Protein 6RA4 (pdb70)

Solvent-accessible surface area: 16154 Å² total; per-residue (Å²): 181,102,52,119,49,142,52,16,58,0,19,82,8,1,9,116,22,16,115,28,205,46,14,108,87,9,139,122,71,28,80,96,82,41,26,73,102,0,19,172,73,0,129,33,18,73,0,35,7,65,44,44,58,180,116,115,129,114,41,130,3,24,58,4,11,181,143,26,1,38,123,26,52,24,63,106,152,100,124,15,36,1,20,74,56,8,110,100,138,44,176,66,112,11,184,37,47,41,3,8,0,0,26,0,36,112,111,171,134,65,39,37,9,2,4,42,1,1,40,1,15,66,50,18,168,56,210,100,111,86,52,124,49,142,50,15,57,0,17,86,10,1,11,116,18,19,121,36,203,46,14,89,100,8,151,118,70,26,60,102,84,36,25,89,106,0,21,174,75,0,131,33,16,63,0,39,3,66,43,43,55,154,133,92,141,124,45,127,4,28,54,1,9,178,116,21,0,41,102,22,40,26,53,61,193,117,98,111,16,37,3,22,79,57,7,114,86,148,37,166,54,106,14,168,30,45,38,2,6,0,0,21,0,36,106,109,124,113,64,37,39,7,1,4,45,2,2,43,2,10,66,49,14,156,54,142,203

Radius of gyration: 24.6 Å; Cα contacts (8 Å, |Δi|>4): 490; chains: 2; bounding box: 60×55×59 Å

Structure (mmCIF, N/CA/C/O backbone):
data_6RA4
#
_entry.id   6RA4
#
_cell.length_a   72.617
_cell.length_b   87.672
_cell.length_c   56.832
_cell.angle_alpha   90.000
_cell.angle_beta   90.000
_cell.angle_gamma   90.000
#
_symmetry.space_group_name_H-M   'P 21 21 2'
#
loop_
_entity.id
_entity.type
_entity.pdbx_description
1 polymer 'Protein argonaute-2'
2 polymer "RNA (5'-R(*CP*GP*UP*GP*AP*CP*UP*CP*U)-3')"
3 non-polymer GLYCEROL
4 water water
#
loop_
_atom_site.group_PDB
_atom_site.id
_atom_site.type_symbol
_atom_site.label_atom_id
_atom_site.label_alt_id
_atom_site.label_comp_id
_atom_site.label_asym_id
_atom_site.label_entity_id
_atom_site.label_seq_id
_atom_site.pdbx_PDB_ins_code
_atom_site.Cartn_x
_atom_site.Cartn_y
_atom_site.Cartn_z
_atom_site.occupancy
_atom_site.B_iso_or_equiv
_atom_site.auth_seq_id
_atom_site.auth_comp_id
_atom_site.auth_asym_id
_atom_site.auth_atom_id
_atom_site.pdbx_PDB_model_num
ATOM 1 N N . PRO A 1 2 ? 7.334 47.681 -4.884 1.00 49.80 213 PRO A N 1
ATOM 2 C CA . PRO A 1 2 ? 7.107 48.142 -3.487 1.00 48.55 213 PRO A CA 1
ATOM 3 C C . PRO A 1 2 ? 6.425 47.012 -2.729 1.00 46.64 213 PRO A C 1
ATOM 4 O O . PRO A 1 2 ? 5.423 46.478 -3.185 1.00 47.20 213 PRO A O 1
ATOM 8 N N . THR A 1 3 ? 6.973 46.659 -1.581 1.00 44.54 214 THR A N 1
ATOM 9 C CA . THR A 1 3 ? 6.493 45.509 -0.818 1.00 44.29 214 THR A CA 1
ATOM 10 C C . THR A 1 3 ? 5.054 45.641 -0.309 1.00 43.16 214 THR A C 1
ATOM 11 O O . THR A 1 3 ? 4.686 46.638 0.322 1.00 40.49 214 THR A O 1
ATOM 15 N N . ALA A 1 4 ? 4.240 44.625 -0.616 1.00 40.85 215 ALA A N 1
ATOM 16 C CA . ALA A 1 4 ? 2.863 44.534 -0.142 1.00 39.64 215 ALA A CA 1
ATOM 17 C C . ALA A 1 4 ? 2.633 43.100 0.352 1.00 39.23 215 ALA A C 1
ATOM 18 O O . ALA A 1 4 ? 3.248 42.159 -0.166 1.00 37.98 215 ALA A O 1
ATOM 20 N N . PHE A 1 5 ? 1.763 42.958 1.348 1.00 36.98 216 PHE A N 1
ATOM 21 C CA . PHE A 1 5 ? 1.513 41.664 1.989 1.00 37.47 216 PHE A CA 1
ATOM 22 C C . PHE A 1 5 ? 0.052 41.322 1.813 1.00 37.01 216 PHE A C 1
ATOM 23 O O . PHE A 1 5 ? -0.816 42.185 1.984 1.00 37.30 216 PHE A O 1
ATOM 31 N N . TYR A 1 6 ? -0.238 40.059 1.510 1.00 37.77 217 TYR A N 1
ATOM 32 C CA . TYR A 1 6 ? -1.632 39.617 1.449 1.00 35.35 217 TYR A CA 1
ATOM 33 C C . TYR A 1 6 ? -2.288 39.849 2.801 1.00 35.04 217 TYR A C 1
ATOM 34 O O . TYR A 1 6 ? -1.699 39.538 3.844 1.00 37.18 217 TYR A O 1
ATOM 43 N N . LYS A 1 7 ? -3.495 40.402 2.777 1.00 34.09 218 LYS A N 1
ATOM 44 C CA . LYS A 1 7 ? -4.358 40.439 3.936 1.00 35.15 218 LYS A CA 1
ATOM 45 C C . LYS A 1 7 ? -4.594 39.030 4.485 1.00 36.50 218 LYS A C 1
ATOM 46 O O . LYS A 1 7 ? -4.955 38.096 3.720 1.00 35.14 218 LYS A O 1
ATOM 52 N N . ALA A 1 8 ? -4.396 38.878 5.793 1.00 35.88 219 ALA A N 1
ATOM 53 C CA . ALA A 1 8 ? -4.742 37.634 6.463 1.00 39.22 219 ALA A CA 1
ATOM 54 C C . ALA A 1 8 ? -6.259 37.535 6.527 1.00 39.49 219 ALA A C 1
ATOM 55 O O . ALA A 1 8 ? -6.932 38.425 7.059 1.00 40.83 219 ALA A O 1
ATOM 57 N N . GLN A 1 9 ? -6.808 36.467 5.958 1.00 38.55 220 GLN A N 1
ATOM 58 C CA . GLN A 1 9 ? -8.265 36.366 5.825 1.00 38.25 220 GLN A CA 1
ATOM 59 C C . GLN A 1 9 ? -8.632 34.942 5.451 1.00 36.77 220 GLN A C 1
ATOM 60 O O . GLN A 1 9 ? -7.786 34.169 5.029 1.00 34.93 220 GLN A O 1
ATOM 66 N N . PRO A 1 10 ? -9.900 34.574 5.626 1.00 37.13 221 PRO A N 1
ATOM 67 C CA . PRO A 1 10 ? -10.296 33.202 5.262 1.00 36.58 221 PRO A CA 1
ATOM 68 C C . PRO A 1 10 ? -10.052 32.952 3.780 1.00 34.10 221 PRO A C 1
ATOM 69 O O . PRO A 1 10 ? -10.247 33.842 2.935 1.00 35.09 221 PRO A O 1
ATOM 73 N N . VAL A 1 11 ? -9.616 31.749 3.456 1.00 33.91 222 VAL A N 1
ATOM 74 C CA . VAL A 1 11 ? -9.374 31.408 2.061 1.00 34.02 222 VAL A CA 1
ATOM 75 C C . VAL A 1 11 ? -10.656 31.558 1.191 1.00 36.82 222 VAL A C 1
ATOM 76 O O . VAL A 1 11 ? -10.578 31.851 -0.001 1.00 35.49 222 VAL A O 1
ATOM 80 N N . ILE A 1 12 ? -11.829 31.378 1.797 1.00 37.15 223 ILE A N 1
ATOM 81 C CA . ILE A 1 12 ? -13.073 31.577 1.065 1.00 39.89 223 ILE A CA 1
ATOM 82 C C . ILE A 1 12 ? -13.192 32.999 0.544 1.00 38.73 223 ILE A C 1
ATOM 83 O O . ILE A 1 12 ? -13.648 33.223 -0.586 1.00 38.18 223 ILE A O 1
ATOM 88 N N . GLU A 1 13 ? -12.804 33.973 1.366 1.00 38.54 224 GLU A N 1
ATOM 89 C CA . GLU A 1 13 ? -12.866 35.347 0.918 1.00 38.07 224 GLU A CA 1
ATOM 90 C C . GLU A 1 13 ? -11.794 35.570 -0.122 1.00 36.96 224 GLU A C 1
ATOM 91 O O . GLU A 1 13 ? -12.017 36.291 -1.090 1.00 37.24 224 GLU A O 1
ATOM 97 N N . PHE A 1 14 ? -10.629 34.941 0.068 1.00 33.90 225 PHE A N 1
ATOM 98 C CA . PHE A 1 14 ? -9.524 35.048 -0.892 1.00 32.77 225 PHE A CA 1
ATOM 99 C C . PHE A 1 14 ? -9.945 34.563 -2.276 1.00 33.05 225 PHE A C 1
ATOM 100 O O . PHE A 1 14 ? -9.676 35.210 -3.272 1.00 30.96 225 PHE A O 1
ATOM 108 N N . VAL A 1 15 ? -10.613 33.416 -2.354 1.00 32.13 226 VAL A N 1
ATOM 109 C CA . VAL A 1 15 ? -10.971 32.914 -3.686 1.00 34.51 226 VAL A CA 1
ATOM 110 C C . VAL A 1 15 ? -12.076 33.780 -4.333 1.00 34.92 226 VAL A C 1
ATOM 111 O O . VAL A 1 15 ? -12.140 33.936 -5.565 1.00 36.75 226 VAL A O 1
ATOM 115 N N . CYS A 1 16 ? -12.918 34.387 -3.507 1.00 35.67 227 CYS A N 1
ATOM 116 C CA . CYS A 1 16 ? -13.898 35.359 -4.018 1.00 39.08 227 CYS A CA 1
ATOM 117 C C . CYS A 1 16 ? -13.234 36.503 -4.767 1.00 38.72 227 CYS A C 1
ATOM 118 O O . CYS A 1 16 ? -13.638 36.877 -5.871 1.00 39.34 227 CYS A O 1
ATOM 121 N N . GLU A 1 17 ? -12.226 37.086 -4.132 1.00 39.81 228 GLU A N 1
ATOM 122 C CA . GLU A 1 17 ? -11.500 38.197 -4.731 1.00 38.97 228 GLU A CA 1
ATOM 123 C C . GLU A 1 17 ? -10.746 37.728 -5.951 1.00 38.10 228 GLU A C 1
ATOM 124 O O . GLU A 1 17 ? -10.622 38.466 -6.916 1.00 37.07 228 GLU A O 1
ATOM 130 N N . VAL A 1 18 ? -10.212 36.508 -5.924 1.00 35.88 229 VAL A N 1
ATOM 131 C CA . VAL A 1 18 ? -9.528 36.039 -7.112 1.00 35.60 229 VAL A CA 1
ATOM 132 C C . VAL A 1 18 ? -10.517 35.874 -8.244 1.00 37.31 229 VAL A C 1
ATOM 133 O O . VAL A 1 18 ? -10.213 36.218 -9.372 1.00 37.46 229 VAL A O 1
ATOM 137 N N . LEU A 1 19 ? -11.708 35.364 -7.958 1.00 38.44 230 LEU A N 1
ATOM 138 C CA . LEU A 1 19 ? -12.612 35.014 -9.046 1.00 41.21 230 LEU A CA 1
ATOM 139 C C . LEU A 1 19 ? -13.645 36.106 -9.331 1.00 44.98 230 LEU A C 1
ATOM 140 O O . LEU A 1 19 ? -14.497 35.942 -10.195 1.00 45.39 230 LEU A O 1
ATOM 145 N N . ASP A 1 20 ? -13.547 37.218 -8.600 1.00 49.36 231 ASP A N 1
ATOM 146 C CA . ASP A 1 20 ? -14.413 38.383 -8.765 1.00 54.61 231 ASP A CA 1
ATOM 147 C C . ASP A 1 20 ? -15.860 38.096 -8.377 1.00 56.74 231 ASP A C 1
ATOM 148 O O . ASP A 1 20 ? -16.781 38.381 -9.126 1.00 57.30 231 ASP A O 1
ATOM 153 N N . PHE A 1 21 ? -16.069 37.515 -7.207 1.00 59.69 232 PHE A N 1
ATOM 154 C CA . PHE A 1 21 ? -17.386 37.572 -6.593 1.00 62.74 232 PHE A CA 1
ATOM 155 C C . PHE A 1 21 ? -17.282 38.558 -5.445 1.00 65.34 232 PHE A C 1
ATOM 156 O O . PHE A 1 21 ? -16.203 38.764 -4.891 1.00 65.91 232 PHE A O 1
ATOM 164 N N . LYS A 1 22 ? -18.402 39.160 -5.071 1.00 67.95 233 LYS A N 1
ATOM 165 C CA . LYS A 1 22 ? -18.437 39.936 -3.838 1.00 69.83 233 LYS A CA 1
ATOM 166 C C . LYS A 1 22 ? -18.755 39.022 -2.662 1.00 70.05 233 LYS A C 1
ATOM 167 O O . LYS A 1 22 ? -18.312 39.254 -1.537 1.00 70.53 233 LYS A O 1
ATOM 173 N N . SER A 1 23 ? -19.524 37.977 -2.934 1.00 69.52 234 SER A N 1
ATOM 174 C CA . SER A 1 23 ? -19.859 36.987 -1.926 1.00 69.48 234 SER A CA 1
ATOM 175 C C . SER A 1 23 ? -19.649 35.624 -2.554 1.00 68.69 234 SER A C 1
ATOM 176 O O . SER A 1 23 ? -19.677 35.493 -3.775 1.00 68.18 234 SER A O 1
ATOM 179 N N . ILE A 1 24 ? -19.446 34.604 -1.730 1.00 67.49 235 ILE A N 1
ATOM 180 C CA . ILE A 1 24 ? -19.183 33.275 -2.263 1.00 66.54 235 ILE A CA 1
ATOM 181 C C . ILE A 1 24 ? -20.483 32.665 -2.813 1.00 66.72 235 ILE A C 1
ATOM 182 O O . ILE A 1 24 ? -20.448 31.724 -3.608 1.00 66.35 235 ILE A O 1
ATOM 187 N N . GLU A 1 25 ? -21.626 33.226 -2.417 1.00 66.74 236 GLU A N 1
ATOM 188 C CA . GLU A 1 25 ? -22.925 32.709 -2.849 1.00 66.88 236 GLU A CA 1
ATOM 189 C C . GLU A 1 25 ? -23.151 32.886 -4.356 1.00 66.33 236 GLU A C 1
ATOM 190 O O . GLU A 1 25 ? -24.068 32.295 -4.939 1.00 65.15 236 GLU A O 1
ATOM 196 N N . GLU A 1 26 ? -22.301 33.693 -4.987 1.00 65.99 237 GLU A N 1
ATOM 197 C CA . GLU A 1 26 ? -22.344 33.865 -6.439 1.00 65.44 237 GLU A CA 1
ATOM 198 C C . GLU A 1 26 ? -21.744 32.645 -7.128 1.00 64.13 237 GLU A C 1
ATOM 199 O O . GLU A 1 26 ? -21.629 32.609 -8.354 1.00 64.27 237 GLU A O 1
ATOM 205 N N . GLN A 1 27 ? -21.343 31.665 -6.321 1.00 62.49 238 GLN A N 1
ATOM 206 C CA . GLN A 1 27 ? -20.816 30.398 -6.812 1.00 60.27 238 GLN A CA 1
ATOM 207 C C . GLN A 1 27 ? -21.414 29.254 -5.995 1.00 59.68 238 GLN A C 1
ATOM 208 O O . GLN A 1 27 ? -20.898 28.890 -4.934 1.00 59.28 238 GLN A O 1
ATOM 214 N N . GLN A 1 28 ? -22.506 28.686 -6.494 1.00 58.04 239 GLN A N 1
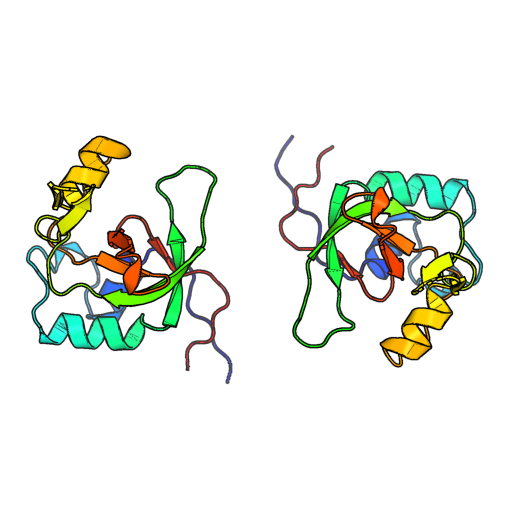ATOM 215 C CA . GLN A 1 28 ? -23.191 27.623 -5.771 1.00 56.68 239 GLN A CA 1
ATOM 216 C C . GLN A 1 28 ? -23.040 26.306 -6.515 1.00 54.30 239 GLN A C 1
ATOM 217 O O . GLN A 1 28 ? -23.849 25.388 -6.374 1.00 54.51 239 GLN A O 1
ATOM 223 N N . LYS A 1 29 ? -21.991 26.233 -7.315 1.00 49.82 240 LYS A N 1
ATOM 224 C CA . LYS A 1 29 ? -21.653 25.034 -8.070 1.00 47.69 240 LYS A CA 1
ATOM 225 C C . LYS A 1 29 ? -20.125 24.913 -8.002 1.00 43.28 240 LYS A C 1
ATOM 226 O O . LYS A 1 29 ? -19.453 25.813 -7.495 1.00 40.71 240 LYS A O 1
ATOM 232 N N . PRO A 1 30 ? -19.575 23.797 -8.500 1.00 38.87 241 PRO A N 1
ATOM 233 C CA . PRO A 1 30 ? -18.135 23.583 -8.599 1.00 37.78 241 PRO A CA 1
ATOM 234 C C . PRO A 1 30 ? -17.459 24.637 -9.463 1.00 36.85 241 PRO A C 1
ATOM 235 O O . PRO A 1 30 ? -18.113 25.273 -10.290 1.00 37.04 241 PRO A O 1
ATOM 239 N N . LEU A 1 31 ? -16.164 24.834 -9.252 1.00 34.84 242 LEU A N 1
ATOM 240 C CA . LEU A 1 31 ? -15.382 25.704 -10.131 1.00 33.76 242 LEU A CA 1
ATOM 241 C C . LEU A 1 31 ? -15.381 25.057 -11.521 1.00 35.61 242 LEU A C 1
ATOM 242 O O . LEU A 1 31 ? -15.451 23.821 -11.625 1.00 34.57 242 LEU A O 1
ATOM 247 N N . THR A 1 32 ? -15.336 25.883 -12.571 1.00 31.74 243 THR A N 1
ATOM 248 C CA . THR A 1 32 ? -14.860 25.422 -13.874 1.00 31.43 243 THR A CA 1
ATOM 249 C C . THR A 1 32 ? -13.356 25.215 -13.810 1.00 32.07 243 THR A C 1
ATOM 250 O O . THR A 1 32 ? -12.686 25.713 -12.889 1.00 32.05 243 THR A O 1
ATOM 254 N N . ASP A 1 33 ? -12.812 24.485 -14.786 1.00 32.21 244 ASP A N 1
ATOM 255 C CA . ASP A 1 33 ? -11.377 24.242 -14.886 1.00 35.33 244 ASP A CA 1
ATOM 256 C C . ASP A 1 33 ? -10.693 25.587 -14.916 1.00 34.64 244 ASP A C 1
ATOM 257 O O . ASP A 1 33 ? -9.628 25.788 -14.312 1.00 32.42 244 ASP A O 1
ATOM 262 N N . SER A 1 34 ? -11.302 26.521 -15.632 1.00 34.07 245 SER A N 1
ATOM 263 C CA . SER A 1 34 ? -10.650 27.812 -15.851 1.00 35.91 245 SER A CA 1
ATOM 264 C C . SER A 1 34 ? -10.491 28.537 -14.518 1.00 34.07 245 SER A C 1
ATOM 265 O O . SER A 1 34 ? -9.450 29.148 -14.246 1.00 32.64 245 SER A O 1
ATOM 268 N N . GLN A 1 35 ? -11.533 28.460 -13.690 1.00 32.29 246 GLN A N 1
ATOM 269 C CA . GLN A 1 35 ? -11.517 29.114 -12.381 1.00 31.37 246 GLN A CA 1
ATOM 270 C C . GLN A 1 35 ? -10.524 28.428 -11.441 1.00 30.93 246 GLN A C 1
ATOM 271 O O . GLN A 1 35 ? -9.792 29.094 -10.699 1.00 29.77 246 GLN A O 1
ATOM 277 N N . ARG A 1 36 ? -10.469 27.104 -11.496 1.00 31.43 247 ARG A N 1
ATOM 278 C CA . ARG A 1 36 ? -9.485 26.368 -10.708 1.00 31.53 247 ARG A CA 1
ATOM 279 C C . ARG A 1 36 ? -8.057 26.784 -11.039 1.00 31.33 247 ARG A C 1
ATOM 280 O O . ARG A 1 36 ? -7.246 26.980 -10.141 1.00 30.52 247 ARG A O 1
ATOM 288 N N . VAL A 1 37 ? -7.744 26.904 -12.327 1.00 30.74 248 VAL A N 1
ATOM 289 C CA . VAL A 1 37 ? -6.389 27.238 -12.748 1.00 33.18 248 VAL A CA 1
ATOM 290 C C . VAL A 1 37 ? -5.995 28.618 -12.257 1.00 33.25 248 VAL A C 1
ATOM 291 O O . VAL A 1 37 ? -4.867 28.826 -11.805 1.00 33.28 248 VAL A O 1
ATOM 295 N N . LYS A 1 38 ? -6.933 29.546 -12.370 1.00 32.26 249 LYS A N 1
ATOM 296 C CA . LYS A 1 38 ? -6.756 30.923 -11.950 1.00 33.34 249 LYS A CA 1
ATOM 297 C C . LYS A 1 38 ? -6.504 31.001 -10.443 1.00 32.50 249 LYS A C 1
ATOM 298 O O . LYS A 1 38 ? -5.588 31.696 -9.996 1.00 31.39 249 LYS A O 1
ATOM 304 N N . PHE A 1 39 ? -7.330 30.302 -9.664 1.00 29.87 250 PHE A N 1
ATOM 305 C CA . PHE A 1 39 ? -7.204 30.270 -8.199 1.00 28.42 250 PHE A CA 1
ATOM 306 C C . PHE A 1 39 ? -5.861 29.638 -7.807 1.00 29.10 250 PHE A C 1
ATOM 307 O O . PHE A 1 39 ? -5.117 30.178 -6.974 1.00 28.81 250 PHE A O 1
ATOM 315 N N . THR A 1 40 ? -5.538 28.516 -8.428 1.00 26.99 251 THR A N 1
ATOM 316 C CA . THR A 1 40 ? -4.338 27.778 -8.133 1.00 27.70 251 THR A CA 1
ATOM 317 C C . THR A 1 40 ? -3.135 28.678 -8.329 1.00 30.04 251 THR A C 1
ATOM 318 O O . THR A 1 40 ? -2.195 28.665 -7.534 1.00 28.87 251 THR A O 1
ATOM 322 N N . LYS A 1 41 ? -3.162 29.467 -9.404 1.00 31.33 252 LYS A N 1
ATOM 323 C CA . LYS A 1 41 ? -2.016 30.295 -9.713 1.00 31.89 252 LYS A CA 1
ATOM 324 C C . LYS A 1 41 ? -1.772 31.312 -8.602 1.00 29.70 252 LYS A C 1
ATOM 325 O O . LYS A 1 41 ? -0.627 31.663 -8.332 1.00 32.14 252 LYS A O 1
ATOM 331 N N . GLU A 1 42 ? -2.845 31.792 -7.986 1.00 29.55 253 GLU A N 1
ATOM 332 C CA . GLU A 1 42 ? -2.727 32.799 -6.932 1.00 33.55 253 GLU A CA 1
ATOM 333 C C . GLU A 1 42 ? -2.393 32.217 -5.549 1.00 33.80 253 GLU A C 1
ATOM 334 O O . GLU A 1 42 ? -1.703 32.865 -4.764 1.00 32.19 253 GLU A O 1
ATOM 340 N N . ILE A 1 43 ? -2.889 31.018 -5.230 1.00 31.51 254 ILE A N 1
ATOM 341 C CA . ILE A 1 43 ? -2.715 30.566 -3.849 1.00 30.60 254 ILE A CA 1
ATOM 342 C C . ILE A 1 43 ? -1.558 29.620 -3.679 1.00 32.40 254 ILE A C 1
ATOM 343 O O . ILE A 1 43 ? -1.060 29.440 -2.556 1.00 32.74 254 ILE A O 1
ATOM 348 N N . LYS A 1 44 ? -1.106 29.025 -4.779 1.00 30.04 255 LYS A N 1
ATOM 349 C CA . LYS A 1 44 ? -0.007 28.066 -4.709 1.00 32.34 255 LYS A CA 1
ATOM 350 C C . LYS A 1 44 ? 1.260 28.722 -4.174 1.00 32.50 255 LYS A C 1
ATOM 351 O O . LYS A 1 44 ? 1.644 29.803 -4.618 1.00 31.44 255 LYS A O 1
ATOM 357 N N . GLY A 1 45 ? 1.899 28.067 -3.213 1.00 28.04 256 GLY A N 1
ATOM 358 C CA . GLY A 1 45 ? 3.046 28.663 -2.537 1.00 28.65 256 GLY A CA 1
ATOM 359 C C . GLY A 1 45 ? 2.734 29.507 -1.309 1.00 26.93 256 GLY A C 1
ATOM 360 O O . GLY A 1 45 ? 3.641 29.932 -0.600 1.00 30.38 256 GLY A O 1
ATOM 361 N N . LEU A 1 46 ? 1.469 29.765 -1.021 1.00 27.90 257 LEU A N 1
ATOM 362 C CA . LEU A 1 46 ? 1.152 30.532 0.169 1.00 27.63 257 LEU A CA 1
ATOM 363 C C . LEU A 1 46 ? 0.949 29.627 1.385 1.00 28.14 257 LEU A C 1
ATOM 364 O O . LEU A 1 46 ? 0.533 28.464 1.250 1.00 26.65 257 LEU A O 1
ATOM 369 N N . LYS A 1 47 ? 1.253 30.163 2.568 1.00 27.69 258 LYS A N 1
ATOM 370 C CA . LYS A 1 47 ? 0.954 29.446 3.800 1.00 27.23 258 LYS A CA 1
ATOM 371 C C . LYS A 1 47 ? -0.485 29.696 4.180 1.00 28.08 258 LYS A C 1
ATOM 372 O O . LYS A 1 47 ? -1.017 30.784 3.966 1.00 27.13 258 LYS A O 1
ATOM 378 N N . VAL A 1 48 ? -1.139 28.669 4.742 1.00 26.23 259 VAL A N 1
ATOM 379 C CA . VAL A 1 48 ? -2.446 28.884 5.340 1.00 27.97 259 VAL A CA 1
ATOM 380 C C . VAL A 1 48 ? -2.385 28.270 6.716 1.00 28.27 259 VAL A C 1
ATOM 381 O O . VAL A 1 48 ? -1.506 27.442 6.992 1.00 30.18 259 VAL A O 1
ATOM 385 N N . GLU A 1 49 ? -3.296 28.674 7.575 1.00 30.47 260 GLU A N 1
ATOM 386 C CA . GLU A 1 49 ? -3.398 27.992 8.863 1.00 34.94 260 GLU A CA 1
ATOM 387 C C . GLU A 1 49 ? -4.822 27.468 9.041 1.00 34.49 260 GLU A C 1
ATOM 388 O O . GLU A 1 49 ? -5.784 28.144 8.641 1.00 32.66 260 GLU A O 1
ATOM 394 N N . ILE A 1 50 ? -4.932 26.289 9.654 1.00 35.67 261 ILE A N 1
ATOM 395 C CA . ILE A 1 50 ? -6.222 25.608 9.858 1.00 38.16 261 ILE A CA 1
ATOM 396 C C . ILE A 1 50 ? -7.020 26.127 11.047 1.00 40.91 261 ILE A C 1
ATOM 397 O O . ILE A 1 50 ? -6.467 26.717 11.999 1.00 38.52 261 ILE A O 1
ATOM 402 N N . THR A 1 51 ? -8.326 25.880 11.013 1.00 41.11 262 THR A N 1
ATOM 403 C CA . THR A 1 51 ? -9.221 26.505 11.989 1.00 43.36 262 THR A CA 1
ATOM 404 C C . THR A 1 51 ? -10.070 25.503 12.745 1.00 43.45 262 THR A C 1
ATOM 405 O O . THR A 1 51 ? -10.840 25.887 13.611 1.00 45.56 262 THR A O 1
ATOM 409 N N . HIS A 1 52 ? -9.931 24.232 12.408 1.00 43.19 263 HIS A N 1
ATOM 410 C CA . HIS A 1 52 ? -10.910 23.229 12.808 1.00 44.17 263 HIS A CA 1
ATOM 411 C C . HIS A 1 52 ? -10.429 22.368 13.959 1.00 45.11 263 HIS A C 1
ATOM 412 O O . HIS A 1 52 ? -11.130 21.455 14.386 1.00 46.77 263 HIS A O 1
ATOM 419 N N . CYS A 1 53 ? -9.226 22.637 14.443 1.00 46.11 264 CYS A N 1
ATOM 420 C CA . CYS A 1 53 ? -8.632 21.838 15.500 1.00 47.72 264 CYS A CA 1
ATOM 421 C C . CYS A 1 53 ? -8.354 22.725 16.697 1.00 47.97 264 CYS A C 1
ATOM 422 O O . CYS A 1 53 ? -7.329 22.584 17.364 1.00 48.70 264 CYS A O 1
ATOM 425 N N . GLY A 1 54 ? -9.259 23.654 16.951 1.00 47.88 265 GLY A N 1
ATOM 426 C CA . GLY A 1 54 ? -9.132 24.475 18.126 1.00 48.87 265 GLY A CA 1
ATOM 427 C C . GLY A 1 54 ? -7.896 25.331 18.073 1.00 51.19 265 GLY A C 1
ATOM 428 O O . GLY A 1 54 ? -7.642 25.984 17.056 1.00 51.85 265 GLY A O 1
ATOM 429 N N . GLN A 1 55 ? -7.136 25.350 19.166 1.00 50.60 266 GLN A N 1
ATOM 430 C CA . GLN A 1 55 ? -6.049 26.315 19.308 1.00 50.99 266 GLN A CA 1
ATOM 431 C C . GLN A 1 55 ? -4.808 25.815 18.607 1.00 48.09 266 GLN A C 1
ATOM 432 O O . GLN A 1 55 ? -3.801 26.493 18.581 1.00 46.03 266 GLN A O 1
ATOM 438 N N . MET A 1 56 ? -4.893 24.615 18.056 1.00 46.93 267 MET A N 1
ATOM 439 C CA . MET A 1 56 ? -3.795 24.059 17.297 1.00 46.93 267 MET A CA 1
ATOM 440 C C . MET A 1 56 ? -3.885 24.537 15.865 1.00 45.68 267 MET A C 1
ATOM 441 O O . MET A 1 56 ? -4.315 23.793 14.965 1.00 45.99 267 MET A O 1
ATOM 446 N N . LYS A 1 57 ? -3.492 25.786 15.654 1.00 43.45 268 LYS A N 1
ATOM 447 C CA . LYS A 1 57 ? -3.588 26.385 14.333 1.00 42.69 268 LYS A CA 1
ATOM 448 C C . LYS A 1 57 ? -2.378 25.997 13.505 1.00 38.44 268 LYS A C 1
ATOM 449 O O . LYS A 1 57 ? -1.484 26.789 13.254 1.00 40.18 268 LYS A O 1
ATOM 455 N N . ARG A 1 58 ? -2.361 24.745 13.094 1.00 37.67 269 ARG A N 1
ATOM 456 C CA . ARG A 1 58 ? -1.263 24.233 12.314 1.00 37.22 269 ARG A CA 1
ATOM 457 C C . ARG A 1 58 ? -1.163 25.059 11.008 1.00 36.08 269 ARG A C 1
ATOM 458 O O . ARG A 1 58 ?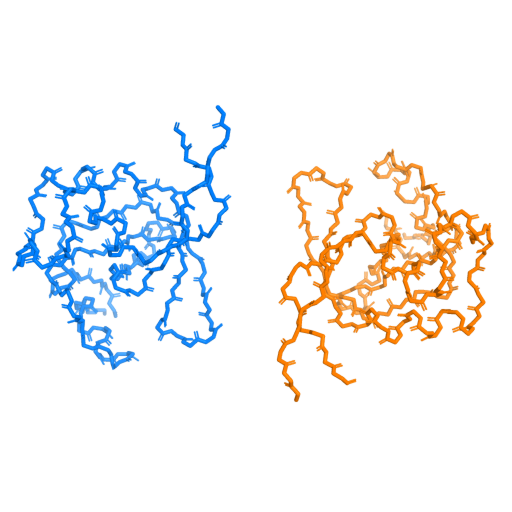 -2.179 25.546 10.463 1.00 34.16 269 ARG A O 1
ATOM 466 N N . LYS A 1 59 ? 0.070 25.257 10.560 1.00 35.70 270 LYS A N 1
ATOM 467 C CA . LYS A 1 59 ? 0.341 26.019 9.329 1.00 33.80 270 LYS A CA 1
ATOM 468 C C . LYS A 1 59 ? 0.911 25.110 8.265 1.00 31.20 270 LYS A C 1
ATOM 469 O O . LYS A 1 59 ? 1.781 24.277 8.532 1.00 32.49 270 LYS A O 1
ATOM 475 N N . TYR A 1 60 ? 0.417 25.294 7.042 1.00 28.91 271 TYR A N 1
ATOM 476 C CA . TYR A 1 60 ? 0.817 24.475 5.901 1.00 29.90 271 TYR A CA 1
ATOM 477 C C . TYR A 1 60 ? 1.119 25.420 4.763 1.00 26.09 271 TYR A C 1
ATOM 478 O O . TYR A 1 60 ? 0.585 26.516 4.757 1.00 28.87 271 TYR A O 1
ATOM 487 N N . ARG A 1 61 ? 1.898 24.962 3.806 1.00 27.73 272 ARG A N 1
ATOM 488 C CA . ARG A 1 61 ? 2.052 25.690 2.535 1.00 28.27 272 ARG A CA 1
ATOM 489 C C . ARG A 1 61 ? 1.311 24.930 1.416 1.00 29.70 272 ARG A C 1
ATOM 490 O O . ARG A 1 61 ? 1.413 23.695 1.288 1.00 28.92 272 ARG A O 1
ATOM 498 N N . VAL A 1 62 ? 0.566 25.673 0.620 1.00 27.37 273 VAL A N 1
ATOM 499 C CA . VAL A 1 62 ? -0.224 25.109 -0.477 1.00 30.39 273 VAL A CA 1
ATOM 500 C C . VAL A 1 62 ? 0.651 24.695 -1.663 1.00 31.83 273 VAL A C 1
ATOM 501 O O . VAL A 1 62 ? 1.421 25.510 -2.177 1.00 32.16 273 VAL A O 1
ATOM 505 N N . CYS A 1 63 ? 0.518 23.445 -2.114 1.00 33.65 274 CYS A N 1
ATOM 506 C CA . CYS A 1 63 ? 1.240 23.003 -3.304 1.00 36.17 274 CYS A CA 1
ATOM 507 C C . CYS A 1 63 ? 0.313 22.840 -4.495 1.00 36.00 274 CYS A C 1
ATOM 508 O O . CYS A 1 63 ? 0.786 22.772 -5.621 1.00 36.53 274 CYS A O 1
ATOM 511 N N . ASN A 1 64 ? -0.994 22.813 -4.248 1.00 36.09 275 ASN A N 1
ATOM 512 C CA . ASN A 1 64 ? -1.972 22.601 -5.317 1.00 34.68 275 ASN A CA 1
ATOM 513 C C . ASN A 1 64 ? -3.415 22.793 -4.860 1.00 33.60 275 ASN A C 1
ATOM 514 O O . ASN A 1 64 ? -3.686 22.885 -3.649 1.00 34.56 275 ASN A O 1
ATOM 519 N N . VAL A 1 65 ? -4.337 22.883 -5.823 1.00 29.46 276 VAL A N 1
ATOM 520 C CA . VAL A 1 65 ? -5.768 22.942 -5.539 1.00 28.90 276 VAL A CA 1
ATOM 521 C C . VAL A 1 65 ? -6.432 21.729 -6.186 1.00 31.17 276 VAL A C 1
ATOM 522 O O . VAL A 1 65 ? -6.118 21.402 -7.330 1.00 30.77 276 VAL A O 1
ATOM 526 N N . THR A 1 66 ? -7.319 21.026 -5.477 1.00 30.14 277 THR A N 1
ATOM 527 C CA . THR A 1 66 ? -7.742 19.733 -6.028 1.00 31.56 277 THR A CA 1
ATOM 528 C C . THR A 1 66 ? -8.674 19.928 -7.240 1.00 32.26 277 THR A C 1
ATOM 529 O O . THR A 1 66 ? -9.369 20.934 -7.356 1.00 29.51 277 THR A O 1
ATOM 533 N N . ARG A 1 67 ? -8.693 18.936 -8.127 1.00 34.09 278 ARG A N 1
ATOM 534 C CA . ARG A 1 67 ? -9.581 18.966 -9.288 1.00 37.46 278 ARG A CA 1
ATOM 535 C C . ARG A 1 67 ? -11.015 18.526 -8.993 1.00 39.25 278 ARG A C 1
ATOM 536 O O . ARG A 1 67 ? -11.881 18.607 -9.888 1.00 41.56 278 ARG A O 1
ATOM 544 N N . ARG A 1 68 ? -11.263 18.058 -7.765 1.00 37.48 279 ARG A N 1
ATOM 545 C CA . ARG A 1 68 ? -12.610 17.664 -7.291 1.00 38.30 279 ARG A CA 1
ATOM 546 C C . ARG A 1 68 ? -13.120 18.455 -6.088 1.00 36.95 279 ARG A C 1
ATOM 547 O O . ARG A 1 68 ? -12.340 18.876 -5.231 1.00 37.67 279 ARG A O 1
ATOM 555 N N . PRO A 1 69 ? -14.440 18.645 -5.998 1.00 34.44 280 PRO A N 1
ATOM 556 C CA . PRO A 1 69 ? -15.025 19.275 -4.817 1.00 34.77 280 PRO A CA 1
ATOM 557 C C . PRO A 1 69 ? -14.724 18.397 -3.598 1.00 37.00 280 PRO A C 1
ATOM 558 O O . PRO A 1 69 ? -14.485 17.198 -3.748 1.00 35.58 280 PRO A O 1
ATOM 562 N N . ALA A 1 70 ? -14.746 19.004 -2.416 1.00 34.36 281 ALA A N 1
ATOM 563 C CA . ALA A 1 70 ? -14.488 18.267 -1.177 1.00 36.67 281 ALA A CA 1
ATOM 564 C C . ALA A 1 70 ? -15.417 17.037 -1.078 1.00 37.87 281 ALA A C 1
ATOM 565 O O . ALA A 1 70 ? -14.993 15.963 -0.643 1.00 39.59 281 ALA A O 1
ATOM 567 N N . SER A 1 71 ? -16.662 17.199 -1.516 1.00 38.52 282 SER A N 1
ATOM 568 C CA . SER A 1 71 ? -17.659 16.121 -1.475 1.00 39.25 282 SER A CA 1
ATOM 569 C C . SER A 1 71 ? -17.260 14.868 -2.271 1.00 41.13 282 SER A C 1
ATOM 570 O O . SER A 1 71 ? -17.754 13.760 -1.993 1.00 42.77 282 SER A O 1
ATOM 573 N N . HIS A 1 72 ? -16.377 15.017 -3.251 1.00 39.35 283 HIS A N 1
ATOM 574 C CA . HIS A 1 72 ? -15.981 13.889 -4.071 1.00 41.16 283 HIS A CA 1
ATOM 575 C C . HIS A 1 72 ? -14.500 13.539 -3.970 1.00 42.01 283 HIS A C 1
ATOM 576 O O . HIS A 1 72 ? -14.084 12.432 -4.342 1.00 41.70 283 HIS A O 1
ATOM 583 N N . GLN A 1 73 ? -13.676 14.466 -3.480 1.00 41.78 284 GLN A N 1
ATOM 584 C CA . GLN A 1 73 ? -12.238 14.190 -3.429 1.00 41.98 284 GLN A CA 1
ATOM 585 C C . GLN A 1 73 ? -11.918 13.106 -2.391 1.00 41.94 284 GLN A C 1
ATOM 586 O O . GLN A 1 73 ? -12.318 13.225 -1.233 1.00 43.73 284 GLN A O 1
ATOM 592 N N . THR A 1 74 ? -11.188 12.073 -2.805 1.00 42.33 285 THR A N 1
ATOM 593 C CA . THR A 1 74 ? -10.841 10.985 -1.877 1.00 45.29 285 THR A CA 1
ATOM 594 C C . THR A 1 74 ? -9.350 10.896 -1.582 1.00 45.56 285 THR A C 1
ATOM 595 O O . THR A 1 74 ? -8.496 11.326 -2.369 1.00 45.52 285 THR A O 1
ATOM 599 N N . PHE A 1 75 ? -9.066 10.281 -0.443 1.00 46.32 286 PHE A N 1
ATOM 600 C CA . PHE A 1 75 ? -7.722 9.927 -0.039 1.00 47.58 286 PHE A CA 1
ATOM 601 C C . PHE A 1 75 ? -7.755 8.554 0.634 1.00 50.25 286 PHE A C 1
ATOM 602 O O . PHE A 1 75 ? -8.684 8.240 1.392 1.00 49.56 286 PHE A O 1
ATOM 610 N N . PRO A 1 76 ? -6.713 7.747 0.399 1.00 52.09 287 PRO A N 1
ATOM 611 C CA . PRO A 1 76 ? -6.570 6.430 1.035 1.00 54.41 287 PRO A CA 1
ATOM 612 C C . PRO A 1 76 ? -6.554 6.511 2.552 1.00 55.25 287 PRO A C 1
ATOM 613 O O . PRO A 1 76 ? -5.557 6.910 3.148 1.00 55.60 287 PRO A O 1
ATOM 617 N N . LEU A 1 77 ? -7.665 6.133 3.175 1.00 57.15 288 LEU A N 1
ATOM 618 C CA . LEU A 1 77 ? -7.774 6.173 4.632 1.00 59.12 288 LEU A CA 1
ATOM 619 C C . LEU A 1 77 ? -7.634 4.804 5.343 1.00 60.64 288 LEU A C 1
ATOM 620 O O . LEU A 1 77 ? -6.843 3.928 4.948 1.00 61.46 288 LEU A O 1
ATOM 625 N N . THR A 1 84 ? -6.580 -1.010 3.193 1.00 83.28 295 THR A N 1
ATOM 626 C CA . THR A 1 84 ? -6.732 0.407 2.876 1.00 83.35 295 THR A CA 1
ATOM 627 C C . THR A 1 84 ? -8.006 0.667 2.075 1.00 82.56 295 THR A C 1
ATOM 628 O O . THR A 1 84 ? -8.306 -0.048 1.116 1.00 83.09 295 THR A O 1
ATOM 632 N N . VAL A 1 85 ? -8.755 1.689 2.478 1.00 80.68 296 VAL A N 1
ATOM 633 C CA . VAL A 1 85 ? -9.983 2.058 1.788 1.00 78.69 296 VAL A CA 1
ATOM 634 C C . VAL A 1 85 ? -9.901 3.485 1.264 1.00 76.98 296 VAL A C 1
ATOM 635 O O . VAL A 1 85 ? -8.812 4.057 1.156 1.00 77.33 296 VAL A O 1
ATOM 639 N N . GLU A 1 86 ? -11.056 4.051 0.930 1.00 74.08 297 GLU A N 1
ATOM 640 C CA . GLU A 1 86 ? -11.119 5.447 0.534 1.00 70.49 297 GLU A CA 1
ATOM 641 C C . GLU A 1 86 ? -12.281 6.185 1.142 1.00 66.95 297 GLU A C 1
ATOM 642 O O . GLU A 1 86 ? -13.361 5.624 1.345 1.00 66.70 297 GLU A O 1
ATOM 648 N N . CYS A 1 87 ? -12.039 7.454 1.444 1.00 61.10 298 CYS A N 1
ATOM 649 C CA . CYS A 1 87 ? -12.997 8.269 2.150 1.00 56.60 298 CYS A CA 1
ATOM 650 C C . CYS A 1 87 ? -13.031 9.598 1.407 1.00 54.65 298 CYS A C 1
ATOM 651 O O . CYS A 1 87 ? -12.030 9.990 0.823 1.00 53.71 298 CYS A O 1
ATOM 654 N N . THR A 1 88 ? -14.168 10.286 1.400 1.00 52.06 299 THR A N 1
ATOM 655 C CA . THR A 1 88 ? -14.170 11.605 0.778 1.00 51.31 299 THR A CA 1
ATOM 656 C C . THR A 1 88 ? -13.700 12.562 1.845 1.00 49.85 299 THR A C 1
ATOM 657 O O . THR A 1 88 ? -13.766 12.252 3.037 1.00 49.74 299 THR A O 1
ATOM 661 N N . VAL A 1 89 ? -13.242 13.737 1.427 1.00 48.00 300 VAL A N 1
ATOM 662 C CA . VAL A 1 89 ? -12.778 14.695 2.397 1.00 42.35 300 VAL A CA 1
ATOM 663 C C . VAL A 1 89 ? -13.952 15.174 3.194 1.00 42.79 300 VAL A C 1
ATOM 664 O O . VAL A 1 89 ? -13.876 15.288 4.425 1.00 39.69 300 VAL A O 1
ATOM 668 N N . ALA A 1 90 ? -15.067 15.425 2.513 1.00 42.78 301 ALA A N 1
ATOM 669 C CA . ALA A 1 90 ? -16.240 15.967 3.202 1.00 45.82 301 ALA A CA 1
ATOM 670 C C . ALA A 1 90 ? -16.718 14.962 4.253 1.00 47.66 301 ALA A C 1
ATOM 671 O O . ALA A 1 90 ? -17.234 15.359 5.304 1.00 46.70 301 ALA A O 1
ATOM 673 N N . GLN A 1 91 ? -16.547 13.678 3.937 1.00 49.35 302 GLN A N 1
ATOM 674 C CA . GLN A 1 91 ? -17.009 12.592 4.807 1.00 54.09 302 GLN A CA 1
ATOM 675 C C . GLN A 1 91 ? -16.096 12.535 6.011 1.00 55.21 302 GLN A C 1
ATOM 676 O O . GLN A 1 91 ? -16.562 12.577 7.151 1.00 56.99 302 GLN A O 1
ATOM 682 N N . TYR A 1 92 ? -14.792 12.445 5.731 1.00 55.95 303 TYR A N 1
ATOM 683 C CA . TYR A 1 92 ? -13.756 12.436 6.757 1.00 55.83 303 TYR A CA 1
ATOM 684 C C . TYR A 1 92 ? -13.912 13.603 7.726 1.00 55.53 303 TYR A C 1
ATOM 685 O O . TYR A 1 92 ? -13.814 13.426 8.946 1.00 54.60 303 TYR A O 1
ATOM 694 N N . PHE A 1 93 ? -14.169 14.799 7.207 1.00 54.54 304 PHE A N 1
ATOM 695 C CA . PHE A 1 93 ? -14.378 15.922 8.101 1.00 53.62 304 PHE A CA 1
ATOM 696 C C . PHE A 1 93 ? -15.699 15.792 8.864 1.00 55.78 304 PHE A C 1
ATOM 697 O O . PHE A 1 93 ? -15.906 16.471 9.867 1.00 55.04 304 PHE A O 1
ATOM 705 N N . LYS A 1 94 ? -16.589 14.916 8.397 1.00 56.64 305 LYS A N 1
ATOM 706 C CA . LYS A 1 94 ? -17.772 14.564 9.194 1.00 58.30 305 LYS A CA 1
ATOM 707 C C . LYS A 1 94 ? -17.409 13.508 10.237 1.00 56.56 305 LYS A C 1
ATOM 708 O O . LYS A 1 94 ? -17.673 13.674 11.423 1.00 57.46 305 LYS A O 1
ATOM 714 N N . ASP A 1 95 ? -16.767 12.446 9.767 1.00 55.72 306 ASP A N 1
ATOM 715 C CA . ASP A 1 95 ? -16.370 11.293 10.577 1.00 55.36 306 ASP A CA 1
ATOM 716 C C . ASP A 1 95 ? -15.226 11.505 11.578 1.00 56.34 306 ASP A C 1
ATOM 717 O O . ASP A 1 95 ? -15.071 10.700 12.502 1.00 54.96 306 ASP A O 1
ATOM 722 N N . ARG A 1 96 ? -14.402 12.537 11.382 1.00 55.54 307 ARG A N 1
ATOM 723 C CA . ARG A 1 96 ? -13.260 12.757 12.267 1.00 55.82 307 ARG A CA 1
ATOM 724 C C . ARG A 1 96 ? -13.375 14.031 13.072 1.00 56.05 307 ARG A C 1
ATOM 725 O O . ARG A 1 96 ? -13.001 14.056 14.233 1.00 57.06 307 ARG A O 1
ATOM 733 N N . HIS A 1 97 ? -13.892 15.090 12.470 1.00 56.42 308 HIS A N 1
ATOM 734 C CA . HIS A 1 97 ? -13.936 16.380 13.147 1.00 56.08 308 HIS A CA 1
ATOM 735 C C . HIS A 1 97 ? -15.361 16.852 13.329 1.00 55.73 308 HIS A C 1
ATOM 736 O O . HIS A 1 97 ? -15.601 17.957 13.827 1.00 54.26 308 HIS A O 1
ATOM 743 N N . LYS A 1 98 ? -16.313 16.034 12.896 1.00 57.28 309 LYS A N 1
ATOM 744 C CA . LYS A 1 98 ? -17.721 16.387 13.051 1.00 58.97 309 LYS A CA 1
ATOM 745 C C . LYS A 1 98 ? -18.021 17.812 12.592 1.00 58.92 309 LYS A C 1
ATOM 746 O O . LYS A 1 98 ? -18.733 18.550 13.275 1.00 58.61 309 LYS A O 1
ATOM 752 N N . LEU A 1 99 ? -17.459 18.201 11.444 1.00 58.41 310 LEU A N 1
ATOM 753 C CA . LEU A 1 99 ? -17.845 19.433 10.763 1.00 57.04 310 LEU A CA 1
ATOM 754 C C . LEU A 1 99 ? -18.504 19.055 9.443 1.00 55.65 310 LEU A C 1
ATOM 755 O O . LEU A 1 99 ? -17.960 18.272 8.661 1.00 55.84 310 LEU A O 1
ATOM 760 N N . VAL A 1 100 ? -19.679 19.614 9.204 1.00 55.68 311 VAL A N 1
ATOM 761 C CA . VAL A 1 100 ? -20.418 19.353 7.973 1.00 54.46 311 VAL A CA 1
ATOM 762 C C . VAL A 1 100 ? -20.058 20.479 7.028 1.00 52.80 311 VAL A C 1
ATOM 763 O O . VAL A 1 100 ? -20.447 21.622 7.260 1.00 51.41 311 VAL A O 1
ATOM 767 N N . LEU A 1 101 ? -19.299 20.169 5.981 1.00 51.83 312 LEU A N 1
ATOM 768 C CA . LEU A 1 101 ? -18.768 21.245 5.141 1.00 50.77 312 LEU A CA 1
ATOM 769 C C . LEU A 1 101 ? -19.878 22.144 4.620 1.00 50.45 312 LEU A C 1
ATOM 770 O O . LEU A 1 101 ? -20.909 21.688 4.141 1.00 50.03 312 LEU A O 1
ATOM 775 N N . ARG A 1 102 ? -19.666 23.438 4.752 1.00 51.15 313 ARG A N 1
ATOM 776 C CA . ARG A 1 102 ? -20.617 24.432 4.290 1.00 52.58 313 ARG A CA 1
ATOM 777 C C . ARG A 1 102 ? -20.468 24.683 2.786 1.00 52.25 313 ARG A C 1
ATOM 778 O O . ARG A 1 102 ? -21.344 25.283 2.159 1.00 53.00 313 ARG A O 1
ATOM 786 N N . TYR A 1 103 ? -19.342 24.233 2.226 1.00 50.76 314 TYR A N 1
ATOM 787 C CA . TYR A 1 103 ? -19.003 24.441 0.817 1.00 47.39 314 TYR A CA 1
ATOM 788 C C . TYR A 1 103 ? -18.412 23.189 0.242 1.00 44.42 314 TYR A C 1
ATOM 789 O O . TYR A 1 103 ? -17.295 23.209 -0.252 1.00 44.21 314 TYR A O 1
ATOM 798 N N . PRO A 1 104 ? -19.159 22.073 0.280 1.00 42.73 315 PRO A N 1
ATOM 799 C CA . PRO A 1 104 ? -18.671 20.772 -0.186 1.00 40.01 315 PRO A CA 1
ATOM 800 C C . PRO A 1 104 ? -18.341 20.800 -1.670 1.00 38.18 315 PRO A C 1
ATOM 801 O O . PRO A 1 104 ? -17.621 19.948 -2.168 1.00 35.55 315 PRO A O 1
ATOM 805 N N . HIS A 1 105 ? -18.898 21.768 -2.384 1.00 38.69 316 HIS A N 1
ATOM 806 C CA . HIS A 1 105 ? -18.760 21.785 -3.855 1.00 39.04 316 HIS A CA 1
ATOM 807 C C . HIS A 1 105 ? -17.490 22.519 -4.313 1.00 37.92 316 HIS A C 1
ATOM 808 O O . HIS A 1 105 ? -17.084 22.430 -5.492 1.00 36.28 316 HIS A O 1
ATOM 815 N N . LEU A 1 106 ? -16.848 23.219 -3.376 1.00 37.04 317 LEU A N 1
ATOM 816 C CA . LEU A 1 106 ? -15.573 23.890 -3.692 1.00 36.76 317 LEU A CA 1
ATOM 817 C C . LEU A 1 106 ? -14.459 22.920 -3.410 1.00 35.90 317 LEU A C 1
ATOM 818 O O . LEU A 1 106 ? -14.617 22.012 -2.579 1.00 37.67 317 LEU A O 1
ATOM 823 N N . PRO A 1 107 ? -13.312 23.070 -4.094 1.00 33.99 318 PRO A N 1
ATOM 824 C CA . PRO A 1 107 ? -12.232 22.104 -3.980 1.00 32.80 318 PRO A CA 1
ATOM 825 C C . PRO A 1 107 ? -11.448 22.246 -2.657 1.00 32.69 318 PRO A C 1
ATOM 826 O O . PRO A 1 107 ? -11.864 22.964 -1.778 1.00 32.78 318 PRO A O 1
ATOM 830 N N . CYS A 1 108 ? -10.365 21.493 -2.528 1.00 33.98 319 CYS A N 1
ATOM 831 C CA . CYS A 1 108 ? -9.533 21.500 -1.330 1.00 34.60 319 CYS A CA 1
ATOM 832 C C . CYS A 1 108 ? -8.176 22.075 -1.704 1.00 32.15 319 CYS A C 1
ATOM 833 O O . CYS A 1 108 ? -7.772 21.992 -2.852 1.00 31.63 319 CYS A O 1
ATOM 836 N N . LEU A 1 109 ? -7.454 22.599 -0.720 1.00 30.15 320 LEU A N 1
ATOM 837 C CA . LEU A 1 109 ? -6.049 22.900 -0.914 1.00 29.28 320 LEU A CA 1
ATOM 838 C C . LEU A 1 109 ? -5.269 21.655 -0.626 1.00 29.63 320 LEU A C 1
ATOM 839 O O . LEU A 1 109 ? -5.521 21.012 0.407 1.00 31.71 320 LEU A O 1
ATOM 844 N N . GLN A 1 110 ? -4.309 21.323 -1.482 1.00 30.25 321 GLN A N 1
ATOM 845 C CA . GLN A 1 110 ? -3.337 20.290 -1.142 1.00 33.63 321 GLN A CA 1
ATOM 846 C C . GLN A 1 110 ? -2.135 20.958 -0.546 1.00 34.98 321 GLN A C 1
ATOM 847 O O . GLN A 1 110 ? -1.569 21.881 -1.141 1.00 33.12 321 GLN A O 1
ATOM 853 N N . VAL A 1 111 ? -1.750 20.494 0.634 1.00 35.33 322 VAL A N 1
ATOM 854 C CA . VAL A 1 111 ? -0.655 21.105 1.378 1.00 36.73 322 VAL A CA 1
ATOM 855 C C . VAL A 1 111 ? 0.412 20.077 1.720 1.00 39.99 322 VAL A C 1
ATOM 856 O O . VAL A 1 111 ? 0.228 18.874 1.516 1.00 39.41 322 VAL A O 1
ATOM 860 N N . GLY A 1 112 ? 1.536 20.558 2.226 1.00 41.83 323 GLY A N 1
ATOM 861 C CA . GLY A 1 112 ? 2.639 19.670 2.542 1.00 46.09 323 GLY A CA 1
ATOM 862 C C . GLY A 1 112 ? 3.225 18.959 1.347 1.00 47.24 323 GLY A C 1
ATOM 863 O O . GLY A 1 112 ? 3.075 19.403 0.216 1.00 46.77 323 GLY A O 1
ATOM 864 N N . GLN A 1 113 ? 3.912 17.853 1.624 1.00 50.40 324 GLN A N 1
ATOM 865 C CA . GLN A 1 113 ? 4.468 16.970 0.599 1.00 53.90 324 GLN A CA 1
ATOM 866 C C . GLN A 1 113 ? 3.329 16.342 -0.186 1.00 54.02 324 GLN A C 1
ATOM 867 O O . GLN A 1 113 ? 2.342 15.909 0.387 1.00 52.34 324 GLN A O 1
ATOM 873 N N . GLU A 1 114 ? 3.463 16.283 -1.502 1.00 56.31 325 GLU A N 1
ATOM 874 C CA . GLU A 1 114 ? 2.365 15.791 -2.324 1.00 58.66 325 GLU A CA 1
ATOM 875 C C . GLU A 1 114 ? 1.992 14.351 -1.977 1.00 58.32 325 GLU A C 1
ATOM 876 O O . GLU A 1 114 ? 0.829 13.962 -2.047 1.00 57.65 325 GLU A O 1
ATOM 882 N N . GLN A 1 115 ? 2.990 13.575 -1.578 1.00 58.57 326 GLN A N 1
ATOM 883 C CA . GLN A 1 115 ? 2.823 12.149 -1.394 1.00 59.08 326 GLN A CA 1
ATOM 884 C C . GLN A 1 115 ? 1.937 11.889 -0.189 1.00 58.00 326 GLN A C 1
ATOM 885 O O . GLN A 1 115 ? 1.334 10.828 -0.078 1.00 57.98 326 GLN A O 1
ATOM 891 N N . LYS A 1 116 ? 1.860 12.858 0.721 1.00 55.23 327 LYS A N 1
ATOM 892 C CA . LYS A 1 116 ? 1.104 12.670 1.957 1.00 52.82 327 LYS A CA 1
ATOM 893 C C . LYS A 1 116 ? -0.393 12.881 1.744 1.00 49.61 327 LYS A C 1
ATOM 894 O O . LYS A 1 116 ? -1.178 12.738 2.670 1.00 48.23 327 LYS A O 1
ATOM 900 N N . HIS A 1 117 ? -0.779 13.223 0.518 1.00 49.06 328 HIS A N 1
ATOM 901 C CA . HIS A 1 117 ? -2.181 13.511 0.176 1.00 47.25 328 HIS A CA 1
ATOM 902 C C . HIS A 1 117 ? -3.012 14.194 1.281 1.00 45.55 328 HIS A C 1
ATOM 903 O O . HIS A 1 117 ? -4.086 13.727 1.684 1.00 44.61 328 HIS A O 1
ATOM 910 N N . THR A 1 118 ? -2.518 15.341 1.751 1.00 43.58 329 THR A N 1
ATOM 911 C CA . THR A 1 118 ? -3.237 16.149 2.734 1.00 40.37 329 THR A CA 1
ATOM 912 C C . THR A 1 118 ? -4.117 17.190 2.014 1.00 39.05 329 THR A C 1
ATOM 913 O O . THR A 1 118 ? -3.608 18.124 1.393 1.00 36.78 329 THR A O 1
ATOM 917 N N . TYR A 1 119 ? -5.431 17.031 2.115 1.00 38.04 330 TYR A N 1
ATOM 918 C CA . TYR A 1 119 ? -6.374 17.946 1.498 1.00 37.88 330 TYR A CA 1
ATOM 919 C C . TYR A 1 119 ? -7.136 18.734 2.525 1.00 37.79 330 TYR A C 1
ATOM 920 O O . TYR A 1 119 ? -7.727 18.177 3.462 1.00 38.35 330 TYR A O 1
ATOM 929 N N . LEU A 1 120 ? -7.170 20.041 2.355 1.00 35.93 331 LEU A N 1
ATOM 930 C CA . LEU A 1 120 ? -7.879 20.863 3.304 1.00 35.22 331 LEU A CA 1
ATOM 931 C C . LEU A 1 120 ? -8.981 21.626 2.600 1.00 37.36 331 LEU A C 1
ATOM 932 O O . LEU A 1 120 ? -8.707 22.383 1.670 1.00 35.98 331 LEU A O 1
ATOM 937 N N . PRO A 1 121 ? -10.243 21.452 3.040 1.00 38.43 332 PRO A N 1
ATOM 938 C CA . PRO A 1 121 ? -11.349 22.291 2.551 1.00 36.71 332 PRO A CA 1
ATOM 939 C C . PRO A 1 121 ? -11.038 23.764 2.683 1.00 37.90 332 PRO A C 1
ATOM 940 O O . PRO A 1 121 ? -10.431 24.189 3.675 1.00 36.68 332 PRO A O 1
ATOM 944 N N . LEU A 1 122 ? 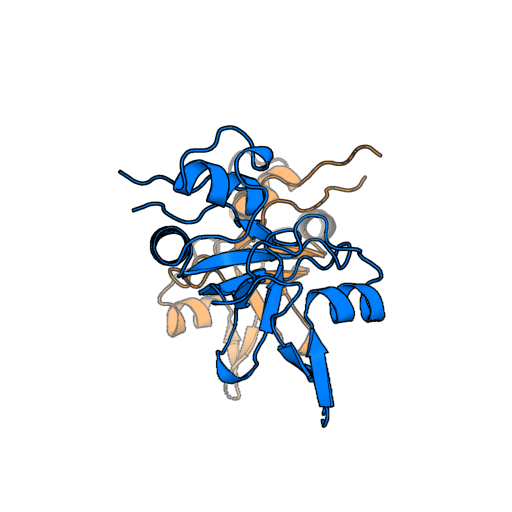-11.496 24.562 1.717 1.00 35.74 333 LEU A N 1
ATOM 945 C CA . LEU A 1 122 ? -11.137 25.963 1.725 1.00 35.60 333 LEU A CA 1
ATOM 946 C C . LEU A 1 122 ? -11.620 26.562 3.047 1.00 37.94 333 LEU A C 1
ATOM 947 O O . LEU A 1 122 ? -10.923 27.346 3.683 1.00 37.23 333 LEU A O 1
ATOM 952 N N . GLU A 1 123 ? -12.824 26.154 3.432 1.00 37.83 334 GLU A N 1
ATOM 953 C CA . GLU A 1 123 ? -13.464 26.437 4.708 1.00 40.46 334 GLU A CA 1
ATOM 954 C C . GLU A 1 123 ? -12.631 26.454 5.992 1.00 37.47 334 GLU A C 1
ATOM 955 O O . GLU A 1 123 ? -12.944 27.196 6.926 1.00 36.37 334 GLU A O 1
ATOM 961 N N . VAL A 1 124 ? -11.638 25.584 6.081 1.00 38.98 335 VAL A N 1
ATOM 962 C CA . VAL A 1 124 ? -10.935 25.416 7.355 1.00 39.72 335 VAL A CA 1
ATOM 963 C C . VAL A 1 124 ? -9.548 26.072 7.312 1.00 39.57 335 VAL A C 1
ATOM 964 O O . VAL A 1 124 ? -8.690 25.795 8.143 1.00 41.02 335 VAL A O 1
ATOM 968 N N . CYS A 1 125 ? -9.342 26.937 6.329 1.00 38.36 336 CYS A N 1
ATOM 969 C CA . CYS A 1 125 ? -8.029 27.526 6.100 1.00 36.61 336 CYS A CA 1
ATOM 970 C C . CYS A 1 125 ? -8.120 29.034 6.105 1.00 35.89 336 CYS A C 1
ATOM 971 O O . CYS A 1 125 ? -9.036 29.598 5.510 1.00 35.81 336 CYS A O 1
ATOM 974 N N . ASN A 1 126 ? -7.161 29.693 6.763 1.00 34.32 337 ASN A N 1
ATOM 975 C CA . ASN A 1 126 ? -6.970 31.125 6.621 1.00 31.84 337 ASN A CA 1
ATOM 976 C C . ASN A 1 126 ? -5.608 31.396 5.992 1.00 30.17 337 ASN A C 1
ATOM 977 O O . ASN A 1 126 ? -4.645 30.701 6.271 1.00 27.85 337 ASN A O 1
ATOM 982 N N . ILE A 1 127 ? -5.543 32.430 5.160 1.00 29.35 338 ILE A N 1
ATOM 983 C CA . ILE A 1 127 ? -4.269 32.960 4.665 1.00 29.17 338 ILE A CA 1
ATOM 984 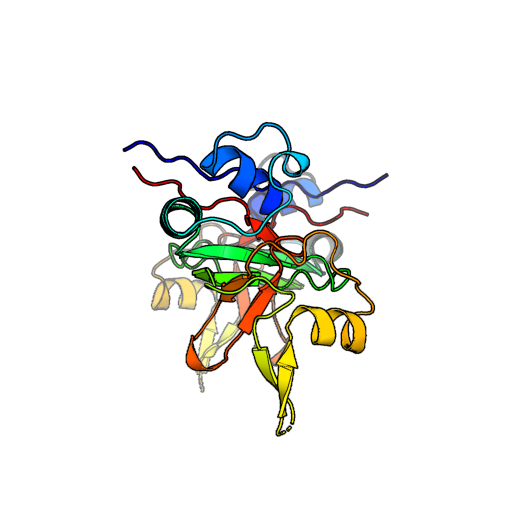C C . ILE A 1 127 ? -3.467 33.496 5.855 1.00 30.22 338 ILE A C 1
ATOM 985 O O . ILE A 1 127 ? -3.987 34.284 6.647 1.00 30.15 338 ILE A O 1
ATOM 990 N N . VAL A 1 128 ? -2.222 33.040 5.994 1.00 31.56 339 VAL A N 1
ATOM 991 C CA . VAL A 1 128 ? -1.318 33.505 7.065 1.00 32.49 339 VAL A CA 1
ATOM 992 C C . VAL A 1 128 ? -0.846 34.942 6.786 1.00 34.03 339 VAL A C 1
ATOM 993 O O . VAL A 1 128 ? -0.575 35.289 5.632 1.00 31.64 339 VAL A O 1
ATOM 997 N N . ALA A 1 129 ? -0.792 35.788 7.816 1.00 34.70 340 ALA A N 1
ATOM 998 C CA . ALA A 1 129 ? -0.377 37.183 7.595 1.00 37.69 340 ALA A CA 1
ATOM 999 C C . ALA A 1 129 ? 1.087 37.307 7.168 1.00 37.33 340 ALA A C 1
ATOM 1000 O O . ALA A 1 129 ? 1.898 36.407 7.397 1.00 37.58 340 ALA A O 1
ATOM 1002 N N . GLY A 1 130 ? 1.435 38.430 6.544 1.00 38.87 341 GLY A N 1
ATOM 1003 C CA . GLY A 1 130 ? 2.850 38.751 6.372 1.00 36.88 341 GLY A CA 1
ATOM 1004 C C . GLY A 1 130 ? 3.570 38.192 5.160 1.00 35.94 341 GLY A C 1
ATOM 1005 O O . GLY A 1 130 ? 4.799 38.258 5.075 1.00 36.26 341 GLY A O 1
ATOM 1006 N N . GLN A 1 131 ? 2.832 37.639 4.210 1.00 33.25 342 GLN A N 1
ATOM 1007 C CA . GLN A 1 131 ? 3.437 37.020 3.053 1.00 32.38 342 GLN A CA 1
ATOM 1008 C C . GLN A 1 131 ? 3.412 37.983 1.864 1.00 34.62 342 GLN A C 1
ATOM 1009 O O . GLN A 1 131 ? 2.360 38.512 1.535 1.00 33.11 342 GLN A O 1
ATOM 1015 N N . ARG A 1 132 ? 4.538 38.190 1.183 1.00 41.00 343 ARG A N 1
ATOM 1016 C CA . ARG A 1 132 ? 4.553 39.211 0.126 1.00 44.18 343 ARG A CA 1
ATOM 1017 C C . ARG A 1 132 ? 3.651 38.892 -1.057 1.00 46.40 343 ARG A C 1
ATOM 1018 O O . ARG A 1 132 ? 3.621 37.757 -1.556 1.00 46.51 343 ARG A O 1
ATOM 1026 N N . CYS A 1 133 ? 2.900 39.897 -1.495 1.00 47.22 344 CYS A N 1
ATOM 1027 C CA . CYS A 1 133 ? 2.147 39.815 -2.734 1.00 50.36 344 CYS A CA 1
ATOM 1028 C C . CYS A 1 133 ? 3.015 40.429 -3.825 1.00 53.34 344 CYS A C 1
ATOM 1029 O O . CYS A 1 133 ? 3.378 41.597 -3.730 1.00 53.14 344 CYS A O 1
ATOM 1032 N N . ILE A 1 134 ? 3.361 39.650 -4.847 1.00 55.77 345 ILE A N 1
ATOM 1033 C CA . ILE A 1 134 ? 4.275 40.118 -5.900 1.00 58.94 345 ILE A CA 1
ATOM 1034 C C . ILE A 1 134 ? 3.557 40.687 -7.126 1.00 59.92 345 ILE A C 1
ATOM 1035 O O . ILE A 1 134 ? 3.845 41.844 -7.503 1.00 61.83 345 ILE A O 1
ATOM 1040 N N . GLY B 1 1 ? -7.745 38.571 34.338 1.00 56.04 212 GLY B N 1
ATOM 1041 C CA . GLY B 1 1 ? -7.611 39.983 33.866 1.00 54.57 212 GLY B CA 1
ATOM 1042 C C . GLY B 1 1 ? -7.748 40.092 32.364 1.00 54.17 212 GLY B C 1
ATOM 1043 O O . GLY B 1 1 ? -7.761 39.076 31.654 1.00 54.97 212 GLY B O 1
ATOM 1044 N N . PRO B 1 2 ? -7.866 41.322 31.837 1.00 52.76 213 PRO B N 1
ATOM 1045 C CA . PRO B 1 2 ? -8.006 41.523 30.387 1.00 50.26 213 PRO B CA 1
ATOM 1046 C C . PRO B 1 2 ? -6.712 41.175 29.630 1.00 47.10 213 PRO B C 1
ATOM 1047 O O . PRO B 1 2 ? -5.615 41.468 30.088 1.00 45.01 213 PRO B O 1
ATOM 1051 N N . THR B 1 3 ? -6.842 40.525 28.480 1.00 44.78 214 THR B N 1
ATOM 1052 C CA . THR B 1 3 ? -5.659 40.117 27.726 1.00 43.70 214 THR B CA 1
ATOM 1053 C C . THR B 1 3 ? -4.799 41.298 27.266 1.00 42.53 214 THR B C 1
ATOM 1054 O O . THR B 1 3 ? -5.308 42.232 26.638 1.00 41.42 214 THR B O 1
ATOM 1058 N N . ALA B 1 4 ? -3.508 41.260 27.602 1.00 39.91 215 ALA B N 1
ATOM 1059 C CA . ALA B 1 4 ? -2.521 42.122 26.962 1.00 38.23 215 ALA B CA 1
ATOM 1060 C C . ALA B 1 4 ? -1.294 41.319 26.503 1.00 38.45 215 ALA B C 1
ATOM 1061 O O . ALA B 1 4 ? -1.019 40.225 27.014 1.00 37.60 215 ALA B O 1
ATOM 1063 N N . PHE B 1 5 ? -0.575 41.857 25.528 1.00 35.99 216 PHE B N 1
ATOM 1064 C CA . PHE B 1 5 ? 0.570 41.151 24.955 1.00 36.83 216 PHE B CA 1
ATOM 1065 C C . PHE B 1 5 ? 1.825 42.004 25.140 1.00 35.94 216 PHE B C 1
ATOM 1066 O O . PHE B 1 5 ? 1.767 43.242 25.049 1.00 35.71 216 PHE B O 1
ATOM 1074 N N . TYR B 1 6 ? 2.968 41.370 25.392 1.00 33.71 217 TYR B N 1
ATOM 1075 C CA . TYR B 1 6 ? 4.214 42.120 25.444 1.00 33.07 217 TYR B CA 1
ATOM 1076 C C . TYR B 1 6 ? 4.562 42.786 24.111 1.00 31.88 217 TYR B C 1
ATOM 1077 O O . TYR B 1 6 ? 4.318 42.220 23.044 1.00 31.42 217 TYR B O 1
ATOM 1086 N N . LYS B 1 7 ? 5.155 43.976 24.176 1.00 30.68 218 LYS B N 1
ATOM 1087 C CA . LYS B 1 7 ? 5.656 44.605 22.969 1.00 32.96 218 LYS B CA 1
ATOM 1088 C C . LYS B 1 7 ? 6.819 43.738 22.449 1.00 33.49 218 LYS B C 1
ATOM 1089 O O . LYS B 1 7 ? 7.686 43.311 23.237 1.00 31.33 218 LYS B O 1
ATOM 1095 N N . ALA B 1 8 ? 6.813 43.463 21.152 1.00 32.38 219 ALA B N 1
ATOM 1096 C CA . ALA B 1 8 ? 7.965 42.841 20.516 1.00 33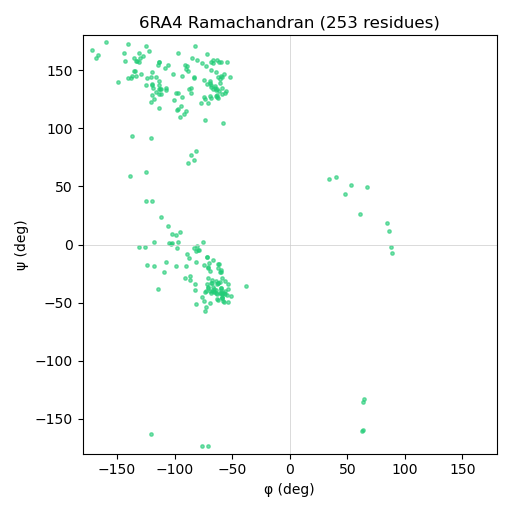.84 219 ALA B CA 1
ATOM 1097 C C . ALA B 1 8 ? 9.020 43.927 20.440 1.00 33.68 219 ALA B C 1
ATOM 1098 O O . ALA B 1 8 ? 8.774 45.001 19.899 1.00 36.03 219 ALA B O 1
ATOM 1100 N N . GLN B 1 9 ? 10.191 43.652 20.974 1.00 33.11 220 GLN B N 1
ATOM 1101 C CA . GLN B 1 9 ? 11.233 44.648 21.038 1.00 33.65 220 GLN B CA 1
ATOM 1102 C C . GLN B 1 9 ? 12.514 43.959 21.433 1.00 34.06 220 GLN B C 1
ATOM 1103 O O . GLN B 1 9 ? 12.484 42.867 22.029 1.00 33.53 220 GLN B O 1
ATOM 1109 N N . PRO B 1 10 ? 13.657 44.609 21.166 1.00 34.11 221 PRO B N 1
ATOM 1110 C CA . PRO B 1 10 ? 14.923 43.999 21.557 1.00 34.13 221 PRO B CA 1
ATOM 1111 C C . PRO B 1 10 ? 14.930 43.771 23.055 1.00 34.80 221 PRO B C 1
ATOM 1112 O O . PRO B 1 10 ? 14.386 44.564 23.822 1.00 35.20 221 PRO B O 1
ATOM 1116 N N . VAL B 1 11 ? 15.547 42.683 23.481 1.00 35.07 222 VAL B N 1
ATOM 1117 C CA . VAL B 1 11 ? 15.582 42.361 24.907 1.00 35.06 222 VAL B CA 1
ATOM 1118 C C . VAL B 1 11 ? 16.360 43.421 25.735 1.00 37.15 222 VAL B C 1
ATOM 1119 O O . VAL B 1 11 ? 16.060 43.669 26.908 1.00 38.29 222 VAL B O 1
ATOM 1123 N N . ILE B 1 12 ? 17.360 44.039 25.122 1.00 38.62 223 ILE B N 1
ATOM 1124 C CA . ILE B 1 12 ? 18.064 45.124 25.789 1.00 41.12 223 ILE B CA 1
ATOM 1125 C C . ILE B 1 12 ? 17.073 46.241 26.134 1.00 41.00 223 ILE B C 1
ATOM 1126 O O . ILE B 1 12 ? 17.099 46.796 27.240 1.00 41.36 223 ILE B O 1
ATOM 1131 N N . GLU B 1 13 ? 16.174 46.570 25.213 1.00 40.31 224 GLU B N 1
ATOM 1132 C CA . GLU B 1 13 ? 15.188 47.593 25.553 1.00 40.41 224 GLU B CA 1
ATOM 1133 C C . GLU B 1 13 ? 14.238 47.101 26.623 1.00 39.20 224 GLU B C 1
ATOM 1134 O O . GLU B 1 13 ? 13.878 47.849 27.554 1.00 38.15 224 GLU B O 1
ATOM 1140 N N . PHE B 1 14 ? 13.849 45.835 26.519 1.00 35.98 225 PHE B N 1
ATOM 1141 C CA . PHE B 1 14 ? 13.018 45.196 27.531 1.00 36.65 225 PHE B CA 1
ATOM 1142 C C . PHE B 1 14 ? 13.691 45.292 28.911 1.00 38.83 225 PHE B C 1
ATOM 1143 O O . PHE B 1 14 ? 13.045 45.569 29.921 1.00 39.01 225 PHE B O 1
ATOM 1151 N N . VAL B 1 15 ? 14.992 45.061 28.975 1.00 39.82 226 VAL B N 1
ATOM 1152 C CA . VAL B 1 15 ? 15.631 45.097 30.279 1.00 40.30 226 VAL B CA 1
ATOM 1153 C C . VAL B 1 15 ? 15.738 46.526 30.822 1.00 40.40 226 VAL B C 1
ATOM 1154 O O . VAL B 1 15 ? 15.599 46.730 32.021 1.00 40.36 226 VAL B O 1
ATOM 1158 N N . CYS B 1 16 ? 15.932 47.526 29.952 1.00 42.15 227 CYS B N 1
ATOM 1159 C CA . CYS B 1 16 ? 15.884 48.925 30.410 1.00 43.53 227 CYS B CA 1
ATOM 1160 C C . CYS B 1 16 ? 14.546 49.311 31.032 1.00 43.67 227 CYS B C 1
ATOM 1161 O O . CYS B 1 16 ? 14.509 50.059 32.028 1.00 44.37 227 CYS B O 1
ATOM 1164 N N . GLU B 1 17 ? 13.448 48.823 30.448 1.00 43.84 228 GLU B N 1
ATOM 1165 C CA . GLU B 1 17 ? 12.118 49.026 31.021 1.00 43.13 228 GLU B CA 1
ATOM 1166 C C . GLU B 1 17 ? 11.967 48.314 32.357 1.00 43.40 228 GLU B C 1
ATOM 1167 O O . GLU B 1 17 ? 11.399 48.867 33.299 1.00 41.06 228 GLU B O 1
ATOM 1173 N N . VAL B 1 18 ? 12.494 47.096 32.467 1.00 42.86 229 VAL B N 1
ATOM 1174 C CA . VAL B 1 18 ? 12.406 46.390 33.746 1.00 43.48 229 VAL B CA 1
ATOM 1175 C C . VAL B 1 18 ? 13.224 47.122 34.828 1.00 45.53 229 VAL B C 1
ATOM 1176 O O . VAL B 1 18 ? 12.801 47.201 35.982 1.00 46.19 229 VAL B O 1
ATOM 1180 N N . LEU B 1 19 ? 14.379 47.663 34.455 1.00 44.33 230 LEU B N 1
ATOM 1181 C CA . LEU B 1 19 ? 15.280 48.236 35.456 1.00 47.24 230 LEU B CA 1
ATOM 1182 C C . LEU B 1 19 ? 15.189 49.777 35.592 1.00 49.61 230 LEU B C 1
ATOM 1183 O O . LEU B 1 19 ? 15.999 50.402 36.296 1.00 46.74 230 LEU B O 1
ATOM 1188 N N . ASP B 1 20 ? 14.201 50.364 34.920 1.00 51.98 231 ASP B N 1
ATOM 1189 C CA . ASP B 1 20 ? 14.020 51.814 34.870 1.00 56.94 231 ASP B CA 1
ATOM 1190 C C . ASP B 1 20 ? 15.267 52.582 34.418 1.00 57.93 231 ASP B C 1
ATOM 1191 O O . ASP B 1 20 ? 15.699 53.528 35.094 1.00 59.26 231 ASP B O 1
ATOM 1196 N N . PHE B 1 21 ? 15.847 52.173 33.290 1.00 57.79 232 PHE B N 1
ATOM 1197 C CA . PHE B 1 21 ? 16.853 52.985 32.601 1.00 59.55 232 PHE B CA 1
ATOM 1198 C C . PHE B 1 21 ? 16.214 53.533 31.343 1.00 60.17 232 PHE B C 1
ATOM 1199 O O . PHE B 1 21 ? 15.313 52.912 30.774 1.00 59.79 232 PHE B O 1
ATOM 1207 N N . LYS B 1 22 ? 16.681 54.687 30.892 1.00 61.47 233 LYS B N 1
ATOM 1208 C CA . LYS B 1 22 ? 16.201 55.223 29.628 1.00 62.24 233 LYS B CA 1
ATOM 1209 C C . LYS B 1 22 ? 17.122 54.706 28.547 1.00 62.16 233 LYS B C 1
ATOM 1210 O O . LYS B 1 22 ? 16.723 54.530 27.397 1.00 61.68 233 LYS B O 1
ATOM 1216 N N . SER B 1 23 ? 18.365 54.454 28.941 1.00 61.84 234 SER B N 1
ATOM 1217 C CA . SER B 1 23 ? 19.371 53.951 28.027 1.00 61.60 234 SER B CA 1
ATOM 1218 C C . SER B 1 23 ? 20.174 52.864 28.723 1.00 60.47 234 SER B C 1
ATOM 1219 O O . SER B 1 23 ? 20.433 52.940 29.921 1.00 58.77 234 SER B O 1
ATOM 1222 N N . ILE B 1 24 ? 20.553 51.843 27.964 1.00 60.16 235 ILE B N 1
ATOM 1223 C CA . ILE B 1 24 ? 21.336 50.750 28.520 1.00 59.64 235 ILE B CA 1
ATOM 1224 C C . ILE B 1 24 ? 22.744 51.269 28.813 1.00 60.61 235 ILE B C 1
ATOM 1225 O O . ILE B 1 24 ? 23.489 50.679 29.593 1.00 60.24 235 ILE B O 1
ATOM 1230 N N . GLU B 1 25 ? 23.106 52.383 28.184 1.00 62.68 236 GLU B N 1
ATOM 1231 C CA . GLU B 1 25 ? 24.405 52.998 28.440 1.00 64.08 236 GLU B CA 1
ATOM 1232 C C . GLU B 1 25 ? 24.489 53.416 29.909 1.00 64.36 236 GLU B C 1
ATOM 1233 O O . GLU B 1 25 ? 25.580 53.658 30.419 1.00 64.66 236 GLU B O 1
ATOM 1239 N N . GLU B 1 26 ? 23.336 53.488 30.580 1.00 64.26 237 GLU B N 1
ATOM 1240 C CA . GLU B 1 26 ? 23.275 53.729 32.024 1.00 64.60 237 GLU B CA 1
ATOM 1241 C C . GLU B 1 26 ? 23.738 52.530 32.838 1.00 65.75 237 GLU B C 1
ATOM 1242 O O . GLU B 1 26 ? 23.906 52.624 34.056 1.00 65.75 237 GLU B O 1
ATOM 1248 N N . GLN B 1 27 ? 23.915 51.396 32.170 1.00 66.31 238 GLN B N 1
ATOM 1249 C CA . GLN B 1 27 ? 24.419 50.201 32.832 1.00 67.09 238 GLN B CA 1
ATOM 1250 C C . GLN B 1 27 ? 25.714 49.758 32.159 1.00 67.54 238 GLN B C 1
ATOM 1251 O O . GLN B 1 27 ? 25.700 49.002 31.179 1.00 67.31 238 GLN B O 1
ATOM 1257 N N . GLN B 1 28 ? 26.836 50.244 32.690 1.00 67.58 239 GLN B N 1
ATOM 1258 C CA . GLN B 1 28 ? 28.143 49.961 32.111 1.00 67.44 239 GLN B CA 1
ATOM 1259 C C . GLN B 1 28 ? 28.872 48.825 32.823 1.00 66.36 239 GLN B C 1
ATOM 1260 O O . GLN B 1 28 ? 29.959 48.416 32.418 1.00 65.72 239 GLN B O 1
ATOM 1266 N N . LYS B 1 29 ? 28.256 48.316 33.880 1.00 65.24 240 LYS B N 1
ATOM 1267 C CA . LYS B 1 29 ? 28.845 47.259 34.682 1.00 64.54 240 LYS B CA 1
ATOM 1268 C C . LYS B 1 29 ? 27.894 46.062 34.708 1.00 62.81 240 LYS B C 1
ATOM 1269 O O . LYS B 1 29 ? 26.739 46.175 34.308 1.00 62.97 240 LYS B O 1
ATOM 1275 N N . PRO B 1 30 ? 28.374 44.894 35.165 1.00 61.67 241 PRO B N 1
ATOM 1276 C CA . PRO B 1 30 ? 27.484 43.738 35.315 1.00 59.91 241 PRO B CA 1
ATOM 1277 C C . PRO B 1 30 ? 26.302 44.102 36.163 1.00 58.68 241 PRO B C 1
ATOM 1278 O O . PRO B 1 30 ? 26.371 45.049 36.939 1.00 58.83 241 PRO B O 1
ATOM 1282 N N . LEU B 1 31 ? 25.210 43.361 36.016 1.00 57.35 242 LEU B N 1
ATOM 1283 C CA . LEU B 1 31 ? 24.048 43.597 36.856 1.00 56.79 242 LEU B CA 1
ATOM 1284 C C . LEU B 1 31 ? 24.419 43.179 38.272 1.00 56.54 242 LEU B C 1
ATOM 1285 O O . LEU B 1 31 ? 25.341 42.395 38.465 1.00 55.90 242 LEU B O 1
ATOM 1290 N N . THR B 1 32 ? 23.710 43.729 39.251 1.00 55.90 243 THR B N 1
ATOM 1291 C CA . THR B 1 32 ? 23.792 43.262 40.628 1.00 55.98 243 THR B CA 1
ATOM 1292 C C . THR B 1 32 ? 22.877 42.060 40.761 1.00 57.06 243 THR B C 1
ATOM 1293 O O . THR B 1 32 ? 22.107 41.770 39.845 1.00 57.46 243 THR B O 1
ATOM 1297 N N . ASP B 1 33 ? 22.946 41.361 41.889 1.00 56.04 244 ASP B N 1
ATOM 1298 C CA . ASP B 1 33 ? 22.025 40.259 42.110 1.00 57.97 244 ASP B CA 1
ATOM 1299 C C . ASP B 1 33 ? 20.571 40.724 42.093 1.00 57.07 244 ASP B C 1
ATOM 1300 O O . ASP B 1 33 ? 19.685 40.014 41.616 1.00 57.28 244 ASP B O 1
ATOM 1305 N N . SER B 1 34 ? 20.298 41.905 42.631 1.00 55.51 245 SER B N 1
ATOM 1306 C CA . SER B 1 34 ? 18.901 42.273 42.748 1.00 53.66 245 SER B CA 1
ATOM 1307 C C . SER B 1 34 ? 18.378 42.628 41.357 1.00 50.94 245 SER B C 1
ATOM 1308 O O . SER B 1 34 ? 17.264 42.231 40.988 1.00 49.60 245 SER B O 1
ATOM 1311 N N . GLN B 1 35 ? 19.192 43.337 40.578 1.00 48.58 246 GLN B N 1
ATOM 1312 C CA . GLN B 1 35 ? 18.801 43.701 39.215 1.00 47.27 246 GLN B CA 1
ATOM 1313 C C . GLN B 1 35 ? 18.526 42.424 38.411 1.00 47.45 246 GLN B C 1
ATOM 1314 O O . GLN B 1 35 ? 17.514 42.317 37.709 1.00 45.48 246 GLN B O 1
ATOM 1320 N N . ARG B 1 36 ? 19.429 41.452 38.525 1.00 46.49 247 ARG B N 1
ATOM 1321 C CA . ARG B 1 36 ? 19.253 40.184 37.835 1.00 47.25 247 ARG B CA 1
ATOM 1322 C C . ARG B 1 36 ? 17.975 39.461 38.249 1.00 45.34 247 ARG B C 1
ATOM 1323 O O . ARG B 1 36 ? 17.257 38.898 37.409 1.00 43.73 247 ARG B O 1
ATOM 1331 N N . VAL B 1 37 ? 17.671 39.463 39.533 1.00 42.71 248 VAL B N 1
ATOM 1332 C CA . VAL B 1 37 ? 16.512 38.704 39.982 1.00 44.33 248 VAL B CA 1
ATOM 1333 C C . VAL B 1 37 ? 15.200 39.318 39.489 1.00 44.29 248 VAL B C 1
ATOM 1334 O O . VAL B 1 37 ? 14.217 38.610 39.222 1.00 44.33 248 VAL B O 1
ATOM 1338 N N . LYS B 1 38 ? 15.198 40.646 39.380 1.00 43.73 249 LYS B N 1
ATOM 1339 C CA . LYS B 1 38 ? 14.033 41.375 38.878 1.00 44.04 249 LYS B CA 1
ATOM 1340 C C . LYS B 1 38 ? 13.859 41.091 37.371 1.00 42.66 249 LYS B C 1
ATOM 1341 O O . LYS B 1 38 ? 12.770 40.734 36.933 1.00 42.24 249 LYS B O 1
ATOM 1347 N N . PHE B 1 39 ? 14.939 41.247 36.604 1.00 40.27 250 PHE B N 1
ATOM 1348 C CA . PHE B 1 39 ? 14.930 40.926 35.184 1.00 40.79 250 PHE B CA 1
ATOM 1349 C C . PHE B 1 39 ? 14.444 39.499 34.991 1.00 40.44 250 PHE B C 1
ATOM 1350 O O . PHE B 1 39 ? 13.549 39.236 34.178 1.00 40.09 250 PHE B O 1
ATOM 1358 N N . THR B 1 40 ? 15.029 38.570 35.738 1.00 38.94 251 THR B N 1
ATOM 1359 C CA . THR B 1 40 ? 14.760 37.171 35.484 1.00 38.49 251 THR B CA 1
ATOM 1360 C C . THR B 1 40 ? 13.279 36.926 35.614 1.00 39.60 251 THR B C 1
ATOM 1361 O O . THR B 1 40 ? 12.650 36.304 34.756 1.00 39.78 251 THR B O 1
ATOM 1365 N N . LYS B 1 41 ? 12.725 37.422 36.705 1.00 40.26 252 LYS B N 1
ATOM 1366 C CA . LYS B 1 41 ? 11.338 37.212 37.003 1.00 41.65 252 LYS B CA 1
ATOM 1367 C C . LYS B 1 41 ? 10.427 37.632 35.853 1.00 41.06 252 LYS B C 1
ATOM 1368 O O . LYS B 1 41 ? 9.392 37.021 35.651 1.00 41.08 252 LYS B O 1
ATOM 1374 N N . GLU B 1 42 ? 10.804 38.679 35.119 1.00 41.33 253 GLU B N 1
ATOM 1375 C CA . GLU B 1 42 ? 9.992 39.203 34.005 1.00 41.72 253 GLU B CA 1
ATOM 1376 C C . GLU B 1 42 ? 10.169 38.452 32.662 1.00 41.49 253 GLU B C 1
ATOM 1377 O O . GLU B 1 42 ? 9.200 38.247 31.921 1.00 40.61 253 GLU B O 1
ATOM 1383 N N . ILE B 1 43 ? 11.397 38.062 32.345 1.00 37.56 254 ILE B N 1
ATOM 1384 C CA . ILE B 1 43 ? 11.663 37.443 31.054 1.00 38.47 254 ILE B CA 1
ATOM 1385 C C . ILE B 1 43 ? 11.514 35.926 31.114 1.00 36.98 254 ILE B C 1
ATOM 1386 O O . ILE B 1 43 ? 11.344 35.277 30.086 1.00 37.74 254 ILE B O 1
ATOM 1391 N N . LYS B 1 44 ? 11.556 35.346 32.310 1.00 37.23 255 LYS B N 1
ATOM 1392 C CA . LYS B 1 44 ? 11.474 33.899 32.385 1.00 37.39 255 LYS B CA 1
ATOM 1393 C C . LYS B 1 44 ? 10.177 33.392 31.755 1.00 37.83 255 LYS B C 1
ATOM 1394 O O . LYS B 1 44 ? 9.081 33.875 32.086 1.00 37.29 255 LYS B O 1
ATOM 1400 N N . GLY B 1 45 ? 10.302 32.409 30.851 1.00 33.02 256 GLY B N 1
ATOM 1401 C CA . GLY B 1 45 ? 9.142 31.797 30.239 1.00 32.59 256 GLY B CA 1
ATOM 1402 C C . GLY B 1 45 ? 8.643 32.489 28.974 1.00 30.39 256 GLY B C 1
ATOM 1403 O O . GLY B 1 45 ? 7.679 32.036 28.344 1.00 32.40 256 GLY B O 1
ATOM 1404 N N . LEU B 1 46 ? 9.296 33.586 28.594 1.00 33.30 257 LEU B N 1
ATOM 1405 C CA . LEU B 1 46 ? 8.990 34.247 27.344 1.00 30.82 257 LEU B CA 1
ATOM 1406 C C . LEU B 1 46 ? 9.812 33.657 26.174 1.00 31.40 257 LEU B C 1
ATOM 1407 O O . LEU B 1 46 ? 10.922 33.155 26.361 1.00 31.00 257 LEU B O 1
ATOM 1412 N N . LYS B 1 47 ? 9.240 33.690 24.979 1.00 28.75 258 LYS B N 1
ATOM 1413 C CA . LYS B 1 47 ? 9.941 33.289 23.763 1.00 31.17 258 LYS B CA 1
ATOM 1414 C C . LYS B 1 47 ? 10.758 34.464 23.272 1.00 31.45 258 LYS B C 1
ATOM 1415 O O . LYS B 1 47 ? 10.337 35.619 23.373 1.00 31.61 258 LYS B O 1
ATOM 1421 N N . VAL B 1 48 ? 11.942 34.178 22.744 1.00 30.03 259 VAL B N 1
ATOM 1422 C CA . VAL B 1 48 ? 12.739 35.196 22.106 1.00 29.06 259 VAL B CA 1
ATOM 1423 C C . VAL B 1 48 ? 13.097 34.678 20.738 1.00 30.48 259 VAL B C 1
ATOM 1424 O O . VAL B 1 48 ? 12.964 33.485 20.483 1.00 27.70 259 VAL B O 1
ATOM 1428 N N . GLU B 1 49 ? 13.502 35.575 19.846 1.00 30.94 260 GLU B N 1
ATOM 1429 C CA . GLU B 1 49 ? 14.075 35.146 18.573 1.00 31.65 260 GLU B CA 1
ATOM 1430 C C . GLU B 1 49 ? 15.397 35.865 18.348 1.00 30.79 260 GLU B C 1
ATOM 1431 O O . GLU B 1 49 ? 15.556 36.990 18.779 1.00 30.68 260 GLU B O 1
ATOM 1437 N N . ILE B 1 50 ? 16.350 35.204 17.691 1.00 29.61 261 ILE B N 1
ATOM 1438 C CA . ILE B 1 50 ? 17.691 35.748 17.594 1.00 30.23 261 ILE B CA 1
ATOM 1439 C C . ILE B 1 50 ? 17.916 36.483 16.276 1.00 31.91 261 ILE B C 1
ATOM 1440 O O . ILE B 1 50 ? 17.119 36.384 15.350 1.00 32.80 261 ILE B O 1
ATOM 1445 N N . THR B 1 51 ? 18.975 37.280 16.211 1.00 32.49 262 THR B N 1
ATOM 1446 C CA . THR B 1 51 ? 19.105 38.268 15.155 1.00 34.80 262 THR B CA 1
ATOM 1447 C C . THR B 1 51 ? 20.466 38.160 14.521 1.00 33.11 262 THR B C 1
ATOM 1448 O O . THR B 1 51 ? 20.788 38.902 13.599 1.00 34.41 262 THR B O 1
ATOM 1452 N N . HIS B 1 52 ? 21.280 37.260 15.047 1.00 33.29 263 HIS B N 1
ATOM 1453 C CA . HIS B 1 52 ? 22.651 37.193 14.594 1.00 34.69 263 HIS B CA 1
ATOM 1454 C C . HIS B 1 52 ? 22.836 36.144 13.511 1.00 35.79 263 HIS B C 1
ATOM 1455 O O . HIS B 1 52 ? 23.976 35.801 13.136 1.00 37.77 263 HIS B O 1
ATOM 1462 N N . CYS B 1 53 ? 21.727 35.628 12.998 1.00 36.30 264 CYS B N 1
ATOM 1463 C CA . CYS B 1 53 ? 21.808 34.589 11.967 1.00 35.34 264 CYS B CA 1
ATOM 1464 C C . CYS B 1 53 ? 21.069 34.893 10.676 1.00 35.75 264 CYS B C 1
ATOM 1465 O O . CYS B 1 53 ? 20.512 33.991 10.060 1.00 33.30 264 CYS B O 1
ATOM 1468 N N . GLY B 1 54 ? 21.096 36.153 10.254 1.00 35.06 265 GLY B N 1
ATOM 1469 C CA . GLY B 1 54 ? 20.438 36.518 9.017 1.00 36.97 265 GLY B CA 1
ATOM 1470 C C . GLY B 1 54 ? 18.942 36.288 9.150 1.00 37.12 265 GLY B C 1
ATOM 1471 O O . GLY B 1 54 ? 18.331 36.625 10.166 1.00 37.17 265 GLY B O 1
ATOM 1472 N N . GLN B 1 55 ? 18.354 35.685 8.128 1.00 37.11 266 GLN B N 1
ATOM 1473 C CA . GLN B 1 55 ? 16.928 35.430 8.132 1.00 37.07 266 GLN B CA 1
ATOM 1474 C C . GLN B 1 55 ? 16.532 34.231 8.971 1.00 34.69 266 GLN B C 1
ATOM 1475 O O . GLN B 1 55 ? 15.335 33.938 9.110 1.00 33.97 266 GLN B O 1
ATOM 1481 N N . MET B 1 56 ? 17.522 33.517 9.510 1.00 33.34 267 MET B N 1
ATOM 1482 C CA . MET B 1 56 ? 17.210 32.370 10.346 1.00 32.62 267 MET B CA 1
ATOM 1483 C C . MET B 1 56 ? 16.895 32.929 11.721 1.00 33.70 267 MET B C 1
ATOM 1484 O O . MET B 1 56 ? 17.747 32.915 12.598 1.00 32.74 267 MET B O 1
ATOM 1489 N N . LYS B 1 57 ? 15.666 33.425 11.894 1.00 31.78 268 LYS B N 1
ATOM 1490 C CA . LYS B 1 57 ? 15.268 34.104 13.115 1.00 33.60 268 LYS B CA 1
ATOM 1491 C C . LYS B 1 57 ? 14.749 33.078 14.099 1.00 32.79 268 LYS B C 1
ATOM 1492 O O . LYS B 1 57 ? 13.546 32.977 14.402 1.00 29.32 268 LYS B O 1
ATOM 1498 N N . ARG B 1 58 ? 15.699 32.285 14.582 1.00 30.69 269 ARG B N 1
ATOM 1499 C CA . ARG B 1 58 ? 15.385 31.087 15.326 1.00 29.27 269 ARG B CA 1
ATOM 1500 C C . ARG B 1 58 ? 14.776 31.470 16.674 1.00 28.29 269 ARG B C 1
ATOM 1501 O O . ARG B 1 58 ? 15.288 32.367 17.347 1.00 28.82 269 ARG B O 1
ATOM 1509 N N . LYS B 1 59 ? 13.706 30.783 17.066 1.00 27.11 270 LYS B N 1
ATOM 1510 C CA . LYS B 1 59 ? 13.022 31.060 18.341 1.00 30.31 270 LYS B CA 1
ATOM 1511 C C . LYS B 1 59 ? 13.390 30.038 19.422 1.00 31.39 270 LYS B C 1
ATOM 1512 O O . LYS B 1 59 ? 13.627 28.848 19.129 1.00 27.75 270 LYS B O 1
ATOM 1518 N N . TYR B 1 60 ? 13.425 30.517 20.673 1.00 28.71 271 TYR B N 1
ATOM 1519 C CA . TYR B 1 60 ? 13.760 29.704 21.833 1.00 31.53 271 TYR B CA 1
ATOM 1520 C C . TYR B 1 60 ? 12.842 30.244 22.947 1.00 32.24 271 TYR B C 1
ATOM 1521 O O . TYR B 1 60 ? 12.388 31.396 22.876 1.00 32.42 271 TYR B O 1
ATOM 1530 N N . ARG B 1 61 ? 12.587 29.437 23.968 1.00 31.90 272 ARG B N 1
ATOM 1531 C CA . ARG B 1 61 ? 11.912 29.969 25.158 1.00 31.75 272 ARG B CA 1
ATOM 1532 C C . ARG B 1 61 ? 12.885 30.094 26.317 1.00 31.96 272 ARG B C 1
ATOM 1533 O O . ARG B 1 61 ? 13.638 29.150 26.634 1.00 31.29 272 ARG B O 1
ATOM 1541 N N . VAL B 1 62 ? 12.852 31.248 26.967 1.00 31.32 273 VAL B N 1
ATOM 1542 C CA . VAL B 1 62 ? 13.701 31.533 28.113 1.00 31.73 273 VAL B CA 1
ATOM 1543 C C . VAL B 1 62 ? 13.360 30.719 29.365 1.00 34.64 273 VAL B C 1
ATOM 1544 O O . VAL B 1 62 ? 12.206 30.713 29.825 1.00 34.65 273 VAL B O 1
ATOM 1548 N N . CYS B 1 63 ? 14.367 30.034 29.925 1.00 38.35 274 CYS B N 1
ATOM 1549 C CA . CYS B 1 63 ? 14.222 29.323 31.214 1.00 40.65 274 CYS B CA 1
ATOM 1550 C C . CYS B 1 63 ? 15.005 29.987 32.383 1.00 40.90 274 CYS B C 1
ATOM 1551 O O . CYS B 1 63 ? 14.652 29.800 33.542 1.00 43.67 274 CYS B O 1
ATOM 1554 N N . ASN B 1 64 ? 16.057 30.754 32.095 1.00 41.29 275 ASN B N 1
ATOM 1555 C CA . ASN B 1 64 ? 16.745 31.493 33.155 1.00 41.43 275 ASN B CA 1
ATOM 1556 C C . ASN B 1 64 ? 17.555 32.661 32.615 1.00 41.91 275 ASN B C 1
ATOM 1557 O O . ASN B 1 64 ? 17.666 32.829 31.395 1.00 42.16 275 ASN B O 1
ATOM 1562 N N . VAL B 1 65 ? 18.129 33.461 33.518 1.00 40.38 276 VAL B N 1
ATOM 1563 C CA . VAL B 1 65 ? 19.174 34.430 33.154 1.00 41.32 276 VAL B CA 1
ATOM 1564 C C . VAL B 1 65 ? 20.486 34.051 33.869 1.00 41.43 276 VAL B C 1
ATOM 1565 O O . VAL B 1 65 ? 20.491 33.806 35.072 1.00 42.88 276 VAL B O 1
ATOM 1569 N N . THR B 1 66 ? 21.594 33.991 33.142 1.00 41.64 277 THR B N 1
ATOM 1570 C CA . THR B 1 66 ? 22.850 33.537 33.765 1.00 43.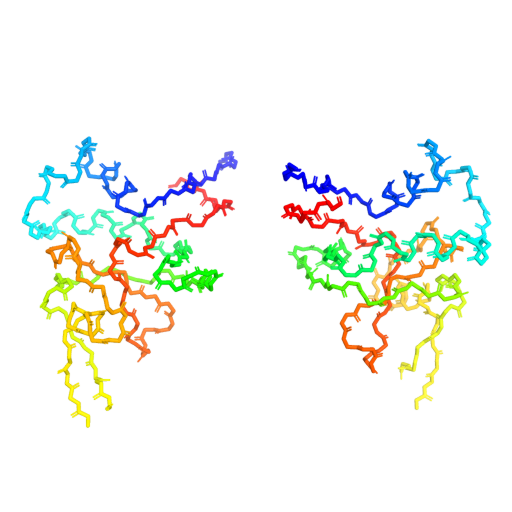66 277 THR B CA 1
ATOM 1571 C C . THR B 1 66 ? 23.390 34.534 34.792 1.00 44.50 277 THR B C 1
ATOM 1572 O O . THR B 1 66 ? 23.209 35.752 34.656 1.00 43.75 277 THR B O 1
ATOM 1576 N N . ARG B 1 67 ? 24.084 34.000 35.796 1.00 46.09 278 ARG B N 1
ATOM 1577 C CA . ARG B 1 67 ? 24.734 34.813 36.826 1.00 48.74 278 ARG B CA 1
ATOM 1578 C C . ARG B 1 67 ? 25.932 35.546 36.275 1.00 49.15 278 ARG B C 1
ATOM 1579 O O . ARG B 1 67 ? 26.202 36.677 36.660 1.00 49.17 278 ARG B O 1
ATOM 1587 N N . ARG B 1 68 ? 26.665 34.897 35.377 1.00 48.68 279 ARG B N 1
ATOM 1588 C CA . ARG B 1 68 ? 27.863 35.492 34.831 1.00 48.97 279 ARG B CA 1
ATOM 1589 C C . ARG B 1 68 ? 27.559 36.226 33.539 1.00 48.21 279 ARG B C 1
ATOM 1590 O O . ARG B 1 68 ? 26.690 35.812 32.770 1.00 49.52 279 ARG B O 1
ATOM 1598 N N . PRO B 1 69 ? 28.254 37.343 33.294 1.00 46.50 280 PRO B N 1
ATOM 1599 C CA . PRO B 1 69 ? 28.155 38.101 32.035 1.00 47.57 280 PRO B CA 1
ATOM 1600 C C . PRO B 1 69 ? 28.645 37.256 30.849 1.00 47.33 280 PRO B C 1
ATOM 1601 O O . PRO B 1 69 ? 29.389 36.291 31.045 1.00 47.77 280 PRO B O 1
ATOM 1605 N N . ALA B 1 70 ? 28.235 37.611 29.634 1.00 45.76 281 ALA B N 1
ATOM 1606 C CA . ALA B 1 70 ? 28.633 36.836 28.452 1.00 45.58 281 ALA B CA 1
ATOM 1607 C C . ALA B 1 70 ? 30.172 36.724 28.319 1.00 45.21 281 ALA B C 1
ATOM 1608 O O . ALA B 1 70 ? 30.690 35.731 27.802 1.00 44.41 281 ALA B O 1
ATOM 1610 N N . SER B 1 71 ? 30.889 37.751 28.777 1.00 45.29 282 SER B N 1
ATOM 1611 C CA . SER B 1 71 ? 32.358 37.745 28.802 1.00 46.86 282 SER B CA 1
ATOM 1612 C C . SER B 1 71 ? 32.978 36.626 29.669 1.00 47.55 282 SER B C 1
ATOM 1613 O O . SER B 1 71 ? 34.140 36.244 29.458 1.00 48.45 282 SER B O 1
ATOM 1616 N N . HIS B 1 72 ? 32.218 36.124 30.638 1.00 48.22 283 HIS B N 1
ATOM 1617 C CA . HIS B 1 72 ? 32.722 35.147 31.606 1.00 50.00 283 HIS B CA 1
ATOM 1618 C C . HIS B 1 72 ? 31.934 33.852 31.680 1.00 48.71 283 HIS B C 1
ATOM 1619 O O . HIS B 1 72 ? 32.415 32.861 32.226 1.00 50.35 283 HIS B O 1
ATOM 1626 N N . GLN B 1 73 ? 30.710 33.844 31.175 1.00 46.79 284 GLN B N 1
ATOM 1627 C CA . GLN B 1 73 ? 29.922 32.611 31.185 1.00 45.69 284 GLN B CA 1
ATOM 1628 C C . GLN B 1 73 ? 30.507 31.572 30.200 1.00 44.49 284 GLN B C 1
ATOM 1629 O O . GLN B 1 73 ? 30.931 31.949 29.119 1.00 45.48 284 GLN B O 1
ATOM 1635 N N . THR B 1 74 ? 30.519 30.283 30.565 1.00 43.91 285 THR B N 1
ATOM 1636 C CA . THR B 1 74 ? 31.085 29.243 29.692 1.00 45.01 285 THR B CA 1
ATOM 1637 C C . THR B 1 74 ? 30.214 27.994 29.590 1.00 44.91 285 THR B C 1
ATOM 1638 O O . THR B 1 74 ? 29.365 27.745 30.445 1.00 46.81 285 THR B O 1
ATOM 1642 N N . PHE B 1 75 ? 30.453 27.208 28.538 1.00 44.70 286 PHE B N 1
ATOM 1643 C CA . PHE B 1 75 ? 29.777 25.919 28.307 1.00 43.80 286 PHE B CA 1
ATOM 1644 C C . PHE B 1 75 ? 30.820 24.974 27.687 1.00 44.00 286 PHE B C 1
ATOM 1645 O O . PHE B 1 75 ? 31.851 25.424 27.214 1.00 43.36 286 PHE B O 1
ATOM 1653 N N . PRO B 1 76 ? 30.541 23.664 27.666 1.00 44.32 287 PRO B N 1
ATOM 1654 C CA . PRO B 1 76 ? 31.419 22.651 27.065 1.00 45.57 287 PRO B CA 1
ATOM 1655 C C . PRO B 1 76 ? 31.417 22.648 25.533 1.00 47.36 287 PRO B C 1
ATOM 1656 O O . PRO B 1 76 ? 30.446 22.207 24.908 1.00 48.47 287 PRO B O 1
ATOM 1660 N N . LEU B 1 77 ? 32.506 23.131 24.944 1.00 49.23 288 LEU B N 1
ATOM 1661 C CA . LEU B 1 77 ? 32.659 23.176 23.491 1.00 52.57 288 LEU B CA 1
ATOM 1662 C C . LEU B 1 77 ? 33.529 22.019 22.974 1.00 55.21 288 LEU B C 1
ATOM 1663 O O . LEU B 1 77 ? 34.672 21.855 23.404 1.00 55.28 288 LEU B O 1
ATOM 1668 N N . GLN B 1 78 ? 33.002 21.225 22.049 1.00 56.84 289 GLN B N 1
ATOM 1669 C CA . GLN B 1 78 ? 33.803 20.150 21.461 1.00 60.04 289 GLN B CA 1
ATOM 1670 C C . GLN B 1 78 ? 34.789 20.674 20.418 1.00 59.77 289 GLN B C 1
ATOM 1671 O O . GLN B 1 78 ? 34.389 21.300 19.439 1.00 59.44 289 GLN B O 1
ATOM 1677 N N . THR B 1 84 ? 36.818 18.156 24.384 1.00 69.77 295 THR B N 1
ATOM 1678 C CA . THR B 1 84 ? 35.900 19.084 25.048 1.00 69.52 295 THR B CA 1
ATOM 1679 C C . THR B 1 84 ? 36.607 20.130 25.904 1.00 68.68 295 THR B C 1
ATOM 1680 O O . THR B 1 84 ? 37.511 19.811 26.678 1.00 69.35 295 THR B O 1
ATOM 1684 N N . VAL B 1 85 ? 36.191 21.384 25.765 1.00 66.79 296 VAL B N 1
ATOM 1685 C CA . VAL B 1 85 ? 36.737 22.467 26.576 1.00 64.95 296 VAL B CA 1
ATOM 1686 C C . VAL B 1 85 ? 35.694 23.564 26.816 1.00 63.17 296 VAL B C 1
ATOM 1687 O O . VAL B 1 85 ? 34.936 23.918 25.915 1.00 62.70 296 VAL B O 1
ATOM 1691 N N . GLU B 1 86 ? 35.660 24.100 28.033 1.00 60.32 297 GLU B N 1
ATOM 1692 C CA . GLU B 1 86 ? 34.774 25.216 28.331 1.00 56.23 297 GLU B CA 1
ATOM 1693 C C . GLU B 1 86 ? 35.271 26.444 27.562 1.00 54.18 297 GLU B C 1
ATOM 1694 O O . GLU B 1 86 ? 36.483 26.675 27.486 1.00 53.57 297 GLU B O 1
ATOM 1700 N N . CYS B 1 87 ? 34.330 27.192 26.969 1.00 50.22 298 CYS B N 1
ATOM 1701 C CA . CYS B 1 87 ? 34.593 28.373 26.133 1.00 47.67 298 CYS B CA 1
ATOM 1702 C C . CYS B 1 87 ? 33.624 29.468 26.620 1.00 46.34 298 CYS B C 1
ATOM 1703 O O . CYS B 1 87 ? 32.497 29.133 26.998 1.00 46.57 298 CYS B O 1
ATOM 1706 N N . THR B 1 88 ? 34.032 30.747 26.619 1.00 45.52 299 THR B N 1
ATOM 1707 C CA . THR B 1 88 ? 33.106 31.799 27.070 1.00 43.38 299 THR B CA 1
ATOM 1708 C C . THR B 1 88 ? 32.087 32.050 25.954 1.00 43.47 299 THR B C 1
ATOM 1709 O O . THR B 1 88 ? 32.341 31.784 24.774 1.00 40.05 299 THR B O 1
ATOM 1713 N N . VAL B 1 89 ? 30.928 32.574 26.337 1.00 42.57 300 VAL B N 1
ATOM 1714 C CA . VAL B 1 89 ? 29.908 32.872 25.357 1.00 41.01 300 VAL B CA 1
ATOM 1715 C C . VAL B 1 89 ? 30.413 33.949 24.409 1.00 42.30 300 VAL B C 1
ATOM 1716 O O . VAL B 1 89 ? 30.182 33.874 23.201 1.00 41.54 300 VAL B O 1
ATOM 1720 N N . ALA B 1 90 ? 31.129 34.934 24.954 1.00 42.44 301 ALA B N 1
ATOM 1721 C CA . ALA B 1 90 ? 31.580 36.071 24.164 1.00 44.21 301 ALA B CA 1
ATOM 1722 C C . ALA B 1 90 ? 32.613 35.617 23.157 1.00 46.03 301 ALA B C 1
ATOM 1723 O O . ALA B 1 90 ? 32.705 36.158 22.040 1.00 45.96 301 ALA B O 1
ATOM 1725 N N . GLN B 1 91 ? 33.388 34.620 23.571 1.00 46.18 302 GLN B N 1
ATOM 1726 C CA . GLN B 1 91 ? 34.463 34.109 22.753 1.00 47.92 302 GLN B CA 1
ATOM 1727 C C . GLN B 1 91 ? 33.860 33.280 21.624 1.00 46.85 302 GLN B C 1
ATOM 1728 O O . GLN B 1 91 ? 34.189 33.475 20.447 1.00 48.10 302 GLN B O 1
ATOM 1734 N N . TYR B 1 92 ? 32.948 32.383 21.983 1.00 45.60 303 TYR B N 1
ATOM 1735 C CA . TYR B 1 92 ? 32.238 31.598 20.976 1.00 45.27 303 TYR B CA 1
ATOM 1736 C C . TYR B 1 92 ? 31.553 32.454 19.921 1.00 44.27 303 TYR B C 1
ATOM 1737 O O . TYR B 1 92 ? 31.634 32.137 18.741 1.00 43.46 303 TYR B O 1
ATOM 1746 N N . PHE B 1 93 ? 30.883 33.536 20.328 1.00 43.57 304 PHE B N 1
ATOM 1747 C CA . PHE B 1 93 ? 30.212 34.396 19.351 1.00 42.90 304 PHE B CA 1
ATOM 1748 C C . PHE B 1 93 ? 31.173 35.132 18.440 1.00 44.70 304 PHE B C 1
ATOM 1749 O O . PHE B 1 93 ? 30.846 35.407 17.301 1.00 44.18 304 PHE B O 1
ATOM 1757 N N . LYS B 1 94 ? 32.364 35.455 18.941 1.00 46.87 305 LYS B N 1
ATOM 1758 C CA . LYS B 1 94 ? 33.355 36.112 18.101 1.00 47.68 305 LYS B CA 1
ATOM 1759 C C . LYS B 1 94 ? 33.896 35.086 17.105 1.00 46.73 305 LYS B C 1
ATOM 1760 O O . LYS B 1 94 ? 34.073 35.410 15.936 1.00 48.06 305 LYS B O 1
ATOM 1766 N N . ASP B 1 95 ? 34.120 33.850 17.565 1.00 46.93 306 ASP B N 1
ATOM 1767 C CA . ASP B 1 95 ? 34.707 32.797 16.721 1.00 47.72 306 ASP B CA 1
ATOM 1768 C C . ASP B 1 95 ? 33.729 32.267 15.684 1.00 47.49 306 ASP B C 1
ATOM 1769 O O . ASP B 1 95 ? 34.006 32.305 14.490 1.00 47.40 306 ASP B O 1
ATOM 1774 N N . ARG B 1 96 ? 32.585 31.776 16.156 1.00 46.48 307 ARG B N 1
ATOM 1775 C CA . ARG B 1 96 ? 31.583 31.184 15.284 1.00 46.33 307 ARG B CA 1
ATOM 1776 C C . ARG B 1 96 ? 30.803 32.253 14.523 1.00 46.56 307 ARG B C 1
ATOM 1777 O O . ARG B 1 96 ? 30.609 32.135 13.312 1.00 47.43 307 ARG B O 1
ATOM 1785 N N . HIS B 1 97 ? 30.377 33.317 15.201 1.00 45.34 308 HIS B N 1
ATOM 1786 C CA . HIS B 1 97 ? 29.496 34.287 14.554 1.00 45.29 308 HIS B CA 1
ATOM 1787 C C . HIS B 1 97 ? 30.108 35.614 14.127 1.00 47.28 308 HIS B C 1
ATOM 1788 O O . HIS B 1 97 ? 29.400 36.470 13.580 1.00 47.92 308 HIS B O 1
ATOM 1795 N N . LYS B 1 98 ? 31.410 35.793 14.346 1.00 48.76 309 LYS B N 1
ATOM 1796 C CA . LYS B 1 98 ? 32.082 37.017 13.894 1.00 49.99 309 LYS B CA 1
ATOM 1797 C C . LYS B 1 98 ? 31.444 38.208 14.588 1.00 49.32 309 LYS B C 1
ATOM 1798 O O . LYS B 1 98 ? 31.432 39.325 14.073 1.00 49.32 309 LYS B O 1
ATOM 1804 N N . LEU B 1 99 ? 30.880 37.970 15.754 1.00 49.39 310 LEU B N 1
ATOM 1805 C CA . LEU B 1 99 ? 30.206 39.054 16.441 1.00 48.97 310 LEU B CA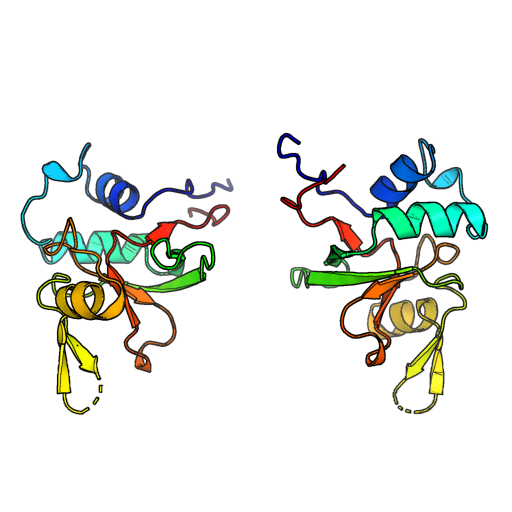 1
ATOM 1806 C C . LEU B 1 99 ? 30.986 39.352 17.689 1.00 48.44 310 LEU B C 1
ATOM 1807 O O . LEU B 1 99 ? 31.124 38.503 18.574 1.00 45.55 310 LEU B O 1
ATOM 1812 N N . VAL B 1 100 ? 31.516 40.565 17.754 1.00 48.89 311 VAL B N 1
ATOM 1813 C CA . VAL B 1 100 ? 32.132 41.006 18.981 1.00 49.36 311 VAL B CA 1
ATOM 1814 C C . VAL B 1 100 ? 31.048 41.698 19.824 1.00 49.60 311 VAL B C 1
ATOM 1815 O O . VAL B 1 100 ? 30.501 42.727 19.422 1.00 50.24 311 VAL B O 1
ATOM 1819 N N . LEU B 1 101 ? 30.725 41.116 20.975 1.00 47.38 312 LEU B N 1
ATOM 1820 C CA . LEU B 1 101 ? 29.567 41.561 21.740 1.00 47.19 312 LEU B CA 1
ATOM 1821 C C . LEU B 1 101 ? 29.701 43.020 22.146 1.00 48.83 312 LEU B C 1
ATOM 1822 O O . LEU B 1 101 ? 30.780 43.467 22.529 1.00 47.23 312 LEU B O 1
ATOM 1827 N N . ARG B 1 102 ? 28.606 43.766 22.051 1.00 50.16 313 ARG B N 1
ATOM 1828 C CA . ARG B 1 102 ? 28.622 45.167 22.433 1.00 51.30 313 ARG B CA 1
ATOM 1829 C C . ARG B 1 102 ? 28.351 45.345 23.923 1.00 51.00 313 ARG B C 1
ATOM 1830 O O . ARG B 1 102 ? 28.807 46.319 24.526 1.00 52.46 313 ARG B O 1
ATOM 1838 N N . TYR B 1 103 ? 27.626 44.405 24.525 1.00 49.89 314 TYR B N 1
ATOM 1839 C CA . TYR B 1 103 ? 27.377 44.431 25.966 1.00 48.02 314 TYR B CA 1
ATOM 1840 C C . TYR B 1 103 ? 27.816 43.114 26.622 1.00 47.17 314 TYR B C 1
ATOM 1841 O O . TYR B 1 103 ? 27.008 42.392 27.209 1.00 45.20 314 TYR B O 1
ATOM 1850 N N . PRO B 1 104 ? 29.125 42.802 26.556 1.00 47.67 315 PRO B N 1
ATOM 1851 C CA . PRO B 1 104 ? 29.681 41.573 27.146 1.00 46.93 315 PRO B CA 1
ATOM 1852 C C . PRO B 1 104 ? 29.496 41.487 28.650 1.00 46.59 315 PRO B C 1
ATOM 1853 O O . PRO B 1 104 ? 29.625 40.420 29.238 1.00 46.31 315 PRO B O 1
ATOM 1857 N N . HIS B 1 105 ? 29.189 42.626 29.269 1.00 47.22 316 HIS B N 1
ATOM 1858 C CA . HIS B 1 105 ? 29.054 42.716 30.722 1.00 45.38 316 HIS B CA 1
ATOM 1859 C C . HIS B 1 105 ? 27.647 42.425 31.210 1.00 45.74 316 HIS B C 1
ATOM 1860 O O . HIS B 1 105 ? 27.410 42.331 32.415 1.00 46.99 316 HIS B O 1
ATOM 1867 N N . LEU B 1 106 ? 26.700 42.306 30.283 1.00 45.27 317 LEU B N 1
ATOM 1868 C CA . LEU B 1 106 ? 25.364 41.851 30.647 1.00 45.09 317 LEU B CA 1
ATOM 1869 C C . LEU B 1 106 ? 25.330 40.331 30.512 1.00 44.63 317 LEU B C 1
ATOM 1870 O O . LEU B 1 106 ? 26.096 39.742 29.724 1.00 45.30 317 LEU B O 1
ATOM 1875 N N . PRO B 1 107 ? 24.440 39.678 31.267 1.00 42.99 318 PRO B N 1
ATOM 1876 C CA . PRO B 1 107 ? 24.303 38.221 31.258 1.00 42.06 318 PRO B CA 1
ATOM 1877 C C . PRO B 1 107 ? 23.689 37.679 29.959 1.00 41.96 318 PRO B C 1
ATOM 1878 O O . PRO B 1 107 ? 23.495 38.417 28.972 1.00 41.22 318 PRO B O 1
ATOM 1882 N N . CYS B 1 108 ? 23.420 36.377 29.979 1.00 39.23 319 CYS B N 1
ATOM 1883 C CA . CYS B 1 108 ? 22.832 35.661 28.856 1.00 39.58 319 CYS B CA 1
ATOM 1884 C C . CYS B 1 108 ? 21.456 35.176 29.259 1.00 37.73 319 CYS B C 1
ATOM 1885 O O . CYS B 1 108 ? 21.180 34.938 30.428 1.00 39.03 319 CYS B O 1
ATOM 1888 N N . LEU B 1 109 ? 20.589 34.992 28.283 1.00 35.61 320 LEU B N 1
ATOM 1889 C CA . LEU B 1 109 ? 19.390 34.259 28.554 1.00 31.85 320 LEU B CA 1
ATOM 1890 C C . LEU B 1 109 ? 19.736 32.776 28.374 1.00 33.53 320 LEU B C 1
ATOM 1891 O O . LEU B 1 109 ? 20.322 32.394 27.347 1.00 34.97 320 LEU B O 1
ATOM 1896 N N . GLN B 1 110 ? 19.390 31.946 29.348 1.00 31.29 321 GLN B N 1
ATOM 1897 C CA . GLN B 1 110 ? 19.382 30.528 29.111 1.00 34.89 321 GLN B CA 1
ATOM 1898 C C . GLN B 1 110 ? 18.032 30.108 28.559 1.00 35.26 321 GLN B C 1
ATOM 1899 O O . GLN B 1 110 ? 16.972 30.535 29.050 1.00 35.66 321 GLN B O 1
ATOM 1905 N N . VAL B 1 111 ? 18.068 29.288 27.511 1.00 35.28 322 VAL B N 1
ATOM 1906 C CA . VAL B 1 111 ? 16.863 28.937 26.779 1.00 36.39 322 VAL B CA 1
ATOM 1907 C C . VAL B 1 111 ? 16.727 27.431 26.562 1.00 38.81 322 VAL B C 1
ATOM 1908 O O . VAL B 1 111 ? 17.699 26.687 26.732 1.00 40.63 322 VAL B O 1
ATOM 1912 N N . GLY B 1 112 ? 15.524 26.987 26.189 1.00 41.12 323 GLY B N 1
ATOM 1913 C CA . GLY B 1 112 ? 15.287 25.580 25.860 1.00 41.17 323 GLY B CA 1
ATOM 1914 C C . GLY B 1 112 ? 15.520 24.662 27.047 1.00 44.25 323 GLY B C 1
ATOM 1915 O O . GLY B 1 112 ? 15.505 25.119 28.191 1.00 42.91 323 GLY B O 1
ATOM 1916 N N . GLN B 1 113 ? 15.737 23.373 26.795 1.00 44.57 324 GLN B N 1
ATOM 1917 C CA . GLN B 1 113 ? 16.091 22.454 27.866 1.00 47.18 324 GLN B CA 1
ATOM 1918 C C . GLN B 1 113 ? 17.434 22.827 28.486 1.00 46.44 324 GLN B C 1
ATOM 1919 O O . GLN B 1 113 ? 18.418 23.085 27.783 1.00 43.21 324 GLN B O 1
ATOM 1925 N N . GLU B 1 114 ? 17.466 22.856 29.816 1.00 47.33 325 GLU B N 1
ATOM 1926 C CA . GLU B 1 114 ? 18.623 23.363 30.546 1.00 50.27 325 GLU B CA 1
ATOM 1927 C C . GLU B 1 114 ? 19.910 22.598 30.258 1.00 50.25 325 GLU B C 1
ATOM 1928 O O . GLU B 1 114 ? 20.999 23.188 30.194 1.00 48.94 325 GLU B O 1
ATOM 1934 N N . GLN B 1 115 ? 19.766 21.285 30.103 1.00 48.52 326 GLN B N 1
ATOM 1935 C CA . GLN B 1 115 ? 20.902 20.399 29.882 1.00 49.98 326 GLN B CA 1
ATOM 1936 C C . GLN B 1 115 ? 21.670 20.760 28.615 1.00 47.66 326 GLN B C 1
ATOM 1937 O O . GLN B 1 115 ? 22.848 20.425 28.480 1.00 48.06 326 GLN B O 1
ATOM 1943 N N . LYS B 1 116 ? 21.020 21.454 27.684 1.00 44.88 327 LYS B N 1
ATOM 1944 C CA . LYS B 1 116 ? 21.673 21.776 26.427 1.00 42.25 327 LYS B CA 1
ATOM 1945 C C . LYS B 1 116 ? 22.608 22.959 26.594 1.00 43.48 327 LYS B C 1
ATOM 1946 O O . LYS B 1 116 ? 23.329 23.318 25.655 1.00 42.01 327 LYS B O 1
ATOM 1952 N N . HIS B 1 117 ? 22.608 23.555 27.794 1.00 42.35 328 HIS B N 1
ATOM 1953 C CA . HIS B 1 117 ? 23.422 24.736 28.094 1.00 43.20 328 HIS B CA 1
ATOM 1954 C C . HIS B 1 117 ? 23.453 25.744 26.947 1.00 42.32 328 HIS B C 1
ATOM 1955 O O . HIS B 1 117 ? 24.530 26.090 26.431 1.00 43.10 328 HIS B O 1
ATOM 1962 N N . THR B 1 118 ? 22.270 26.223 26.552 1.00 39.54 329 THR B N 1
ATOM 1963 C CA . THR B 1 118 ? 22.183 27.224 25.484 1.00 35.33 329 THR B CA 1
ATOM 1964 C C . THR B 1 118 ? 22.048 28.588 26.133 1.00 33.63 329 THR B C 1
ATOM 1965 O O . THR B 1 118 ? 21.042 28.845 26.786 1.00 34.20 329 THR B O 1
ATOM 1969 N N . TYR B 1 119 ? 23.052 29.440 25.930 1.00 34.39 330 TYR B N 1
ATOM 1970 C CA . TYR B 1 119 ? 23.099 30.795 26.470 1.00 35.90 330 TYR B CA 1
ATOM 1971 C C . TYR B 1 119 ? 23.176 31.820 25.352 1.00 36.53 330 TYR B C 1
ATOM 1972 O O . TYR B 1 119 ? 24.038 31.730 24.464 1.00 35.71 330 TYR B O 1
ATOM 1981 N N . LEU B 1 120 ? 22.288 32.813 25.392 1.00 34.52 331 LEU B N 1
ATOM 1982 C CA . LEU B 1 120 ? 22.255 33.787 24.323 1.00 35.61 331 LEU B CA 1
ATOM 1983 C C . LEU B 1 120 ? 22.562 35.178 24.888 1.00 37.47 331 LEU B C 1
ATOM 1984 O O . LEU B 1 120 ? 21.884 35.632 25.804 1.00 36.56 331 LEU B O 1
ATOM 1989 N N . PRO B 1 121 ? 23.562 35.876 24.334 1.00 38.14 332 PRO B N 1
ATOM 1990 C CA . PRO B 1 121 ? 23.769 37.266 24.772 1.00 38.45 332 PRO B CA 1
ATOM 1991 C C . PRO B 1 121 ? 22.490 38.069 24.544 1.00 38.28 332 PRO B C 1
ATOM 1992 O O . PRO B 1 121 ? 21.772 37.815 23.585 1.00 37.57 332 PRO B O 1
ATOM 1996 N N . LEU B 1 122 ? 22.204 39.037 25.415 1.00 37.70 333 LEU B N 1
ATOM 1997 C CA . LEU B 1 122 ? 20.929 39.742 25.336 1.00 34.65 333 LEU B CA 1
ATOM 1998 C C . LEU B 1 122 ? 20.777 40.486 24.024 1.00 34.92 333 LEU B C 1
ATOM 1999 O O . LEU B 1 122 ? 19.650 40.630 23.519 1.00 32.40 333 LEU B O 1
ATOM 2004 N N . GLU B 1 123 ? 21.899 40.971 23.496 1.00 31.41 334 GLU B N 1
ATOM 2005 C CA . GLU B 1 123 ? 21.858 41.857 22.340 1.00 34.92 334 GLU B CA 1
ATOM 2006 C C . GLU B 1 123 ? 21.487 41.129 21.059 1.00 33.34 334 GLU B C 1
ATOM 2007 O O . GLU B 1 123 ? 21.234 41.768 20.039 1.00 34.37 334 GLU B O 1
ATOM 2013 N N . VAL B 1 124 ? 21.470 39.805 21.101 1.00 33.74 335 VAL B N 1
ATOM 2014 C CA . VAL B 1 124 ? 21.098 39.031 19.901 1.00 32.98 335 VAL B CA 1
ATOM 2015 C C . VAL B 1 124 ? 19.650 38.509 19.987 1.00 34.83 335 VAL B C 1
ATOM 2016 O O . VAL B 1 124 ? 19.222 37.707 19.136 1.00 34.52 335 VAL B O 1
ATOM 2020 N N . CYS B 1 125 ? 18.897 38.976 20.994 1.00 34.62 336 CYS B N 1
ATOM 2021 C CA . CYS B 1 125 ? 17.533 38.497 21.220 1.00 33.81 336 CYS B CA 1
ATOM 2022 C C . CYS B 1 125 ? 16.449 39.587 21.127 1.00 34.40 336 CYS B C 1
ATOM 2023 O O . CYS B 1 125 ? 16.614 40.669 21.694 1.00 33.04 336 CYS B O 1
ATOM 2026 N N . ASN B 1 126 ? 15.335 39.261 20.468 1.00 34.15 337 ASN B N 1
ATOM 2027 C CA . ASN B 1 126 ? 14.110 40.086 20.481 1.00 32.52 337 ASN B CA 1
ATOM 2028 C C . ASN B 1 126 ? 12.990 39.312 21.198 1.00 32.57 337 ASN B C 1
ATOM 2029 O O . ASN B 1 126 ? 12.849 38.091 21.043 1.00 30.08 337 ASN B O 1
ATOM 2034 N N . ILE B 1 127 ? 12.194 40.022 21.993 1.00 31.25 338 ILE B N 1
ATOM 2035 C CA . ILE B 1 127 ? 10.960 39.4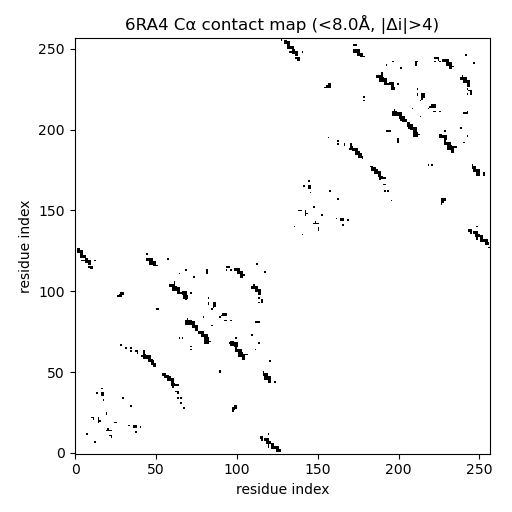66 22.521 1.00 31.39 338 ILE B CA 1
ATOM 2036 C C . ILE B 1 127 ? 10.057 39.185 21.322 1.00 30.77 338 ILE B C 1
ATOM 2037 O O . ILE B 1 127 ? 9.869 40.063 20.472 1.00 31.44 338 ILE B O 1
ATOM 2042 N N . VAL B 1 128 ? 9.534 37.960 21.241 1.00 29.07 339 VAL B N 1
ATOM 2043 C CA . VAL B 1 128 ? 8.610 37.585 20.175 1.00 31.30 339 VAL B CA 1
ATOM 2044 C C . VAL B 1 128 ? 7.232 38.194 20.417 1.00 32.41 339 VAL B C 1
ATOM 2045 O O . VAL B 1 128 ? 6.777 38.252 21.553 1.00 31.09 339 VAL B O 1
ATOM 2049 N N . ALA B 1 129 ? 6.573 38.637 19.342 1.00 32.08 340 ALA B N 1
ATOM 2050 C CA . ALA B 1 129 ? 5.268 39.298 19.460 1.00 32.95 340 ALA B CA 1
ATOM 2051 C C . ALA B 1 129 ? 4.171 38.358 19.952 1.00 34.18 340 ALA B C 1
ATOM 2052 O O . ALA B 1 129 ? 4.269 37.142 19.822 1.00 32.73 340 ALA B O 1
ATOM 2054 N N . GLY B 1 130 ? 3.132 38.931 20.550 1.00 34.10 341 GLY B N 1
ATOM 2055 C CA . GLY B 1 130 ? 1.898 38.192 20.716 1.00 34.33 341 GLY B CA 1
ATOM 2056 C C . GLY B 1 130 ? 1.877 37.312 21.943 1.00 34.93 341 GLY B C 1
ATOM 2057 O O . GLY B 1 130 ? 1.067 36.393 22.041 1.00 33.25 341 GLY B O 1
ATOM 2058 N N . GLN B 1 131 ? 2.766 37.588 22.887 1.00 33.77 342 GLN B N 1
ATOM 2059 C CA . GLN B 1 131 ? 2.812 36.798 24.096 1.00 34.18 342 GLN B CA 1
ATOM 2060 C C . GLN B 1 131 ? 2.041 37.481 25.202 1.00 36.65 342 GLN B C 1
ATOM 2061 O O . GLN B 1 131 ? 2.244 38.673 25.466 1.00 35.94 342 GLN B O 1
ATOM 2067 N N . ARG B 1 132 ? 1.162 36.732 25.858 1.00 39.99 343 ARG B N 1
ATOM 2068 C CA . ARG B 1 132 ? 0.360 37.333 26.915 1.00 45.78 343 ARG B CA 1
ATOM 2069 C C . ARG B 1 132 ? 1.174 37.848 28.090 1.00 47.40 343 ARG B C 1
ATOM 2070 O O . ARG B 1 132 ? 2.076 37.177 28.599 1.00 47.27 343 ARG B O 1
ATOM 2078 N N . CYS B 1 133 ? 0.851 39.062 28.508 1.00 47.82 344 CYS B N 1
ATOM 2079 C CA . CYS B 1 133 ? 1.389 39.619 29.720 1.00 50.06 344 CYS B CA 1
ATOM 2080 C C . CYS B 1 133 ? 0.345 39.373 30.775 1.00 54.34 344 CYS B C 1
ATOM 2081 O O . CYS B 1 133 ? -0.785 39.861 30.681 1.00 54.42 344 CYS B O 1
ATOM 2084 N N . ILE B 1 134 ? 0.702 38.586 31.773 1.00 58.24 345 ILE B N 1
ATOM 2085 C CA . ILE B 1 134 ? -0.271 38.183 32.767 1.00 63.09 345 ILE B CA 1
ATOM 2086 C C . ILE B 1 134 ? 0.064 38.803 34.109 1.00 65.36 345 ILE B C 1
ATOM 2087 O O . ILE B 1 134 ? 1.217 38.777 34.530 1.00 65.43 345 ILE B O 1
ATOM 2092 N N . LYS B 1 135 ? -0.946 39.358 34.778 1.00 68.59 346 LYS B N 1
ATOM 2093 C CA . LYS B 1 135 ? -0.738 40.016 36.073 1.00 71.59 346 LYS B CA 1
ATOM 2094 C C . LYS B 1 135 ? -0.070 39.076 37.074 1.00 71.98 346 LYS B C 1
ATOM 2095 O O . LYS B 1 135 ? 1.056 39.391 37.516 1.00 72.73 346 LYS B O 1
#

InterPro domains:
  IPR003100 PAZ domain [PF02170] (242-364)
  IPR003100 PAZ domain [PS50821] (229-348)
  IPR003100 PAZ domain [SM00949] (235-370)
  IPR003165 Piwi domain [PF02171] (518-817)
  IPR003165 Piwi domain [PS50822] (517-818)
  IPR003165 Piwi domain [SM00950] (517-818)
  IPR012337 Ribonuclease H-like superfamily [SSF53098] (503-819)
  IPR014811 Argonaute, linker 1 domain [PF08699] (176-226)
  IPR014811 Argonaute, linker 1 domain [SM01163] (175-227)
  IPR028602 Protein argonaute-2 [MF_03031] (1-859)
  IPR032472 Argonaute linker 2 domain [PF16488] (374-420)
  IPR032473 Protein argonaute, Mid domain [PF16487] (429-510)
  IPR032474 Protein argonaute, N-terminal [PF16486] (36-166)
  IPR036085 PAZ domain superfamily [SSF101690] (38-389)
  IPR036397 Ribonuclease H superfamily [G3DSA:3.30.420.10] (582-859)
  IPR045246 Argonaute-like, PIWI domain [cd04657] (392-817)

CATH classification: 2.170.260.10

Nearest PDB structures (foldseek):
  6ra4-assembly1_A  TM=1.008E+00  e=4.064E-28  Homo sapiens
  6ra4-assembly1_B  TM=9.994E-01  e=2.076E-25  Homo sapiens
  8thq-assembly1_A  TM=9.864E-01  e=2.473E-21  Homo sapiens
  1si2-assembly1_A  TM=9.569E-01  e=1.932E-21  Homo sapiens
  5ki6-assembly1_A  TM=9.438E-01  e=7.066E-21  Homo sapiens

GO terms:
  GO:0033962 P-body assembly (P, IDA)
  GO:0005634 nucleus (C, IDA)
  GO:0016442 RISC complex (C, IGI)
  GO:0035198 miRNA binding (F, IPI)
  GO:0016442 RISC complex (C, IPI)
  GO:0035278 miRNA-mediated gene silencing by inhibition of translation (P, IDA)
  GO:0005515 protein binding (F, IPI)
  GO:0098808 mRNA cap binding (F, IPI)
  GO:0000932 P-body (C, IDA)
  GO:0005737 cytoplasm (C, IDA)
  GO:0016442 RISC complex (C, IDA)
  GO:0070551 endoribonuclease activity, cleaving siRNA-paired mRNA (F, IDA)
  GO:0045727 positive regulation of translation (P, IDA)
  GO:0045947 negative regulation of translational initiation (P, IDA)
  GO:0035925 mRNA 3'-UTR AU-rich region binding (F, IDA)
  GO:0070578 RISC-loading complex (C, IDA)
  GO:0005634 nucleus (C, EXP)
  GO:0035194 regulatory ncRNA-mediated post-transcriptional gene silencing (P, TAS)
  GO:0005654 nucleoplasm (C, TAS)
  GO:0005829 cytosol (C, TAS)

B-factor: mean 45.12, std 12.64, range [24.4, 99.11]

Secondary structure (DSSP, 8-state):
---BPPP-BHHHHHHHHHT-SSGGG--SPPPHHHHHHHHHHHTT-EEEE-SSTT---EEEEEEE-SS-TTT-EEE---EEEHHHHHHHTT----S-TTS-EEEES-GGG-EEEEGGGEEEPTTPBP-/---EEPPP-BHHHHHHHHTT-S-GGG--SPPPHHHHHHHHHHHTT-EEEESSSTT---EEEEEEE-SS-TTT-EEEE--EEEEHHHHHHHHH----S-TTS-EEEESSGGG-EEEEGGGEEEPSSPEE--

Sequence (257 aa):
PTAFYKAQPVIEFVCEVLDFKSIEEQQKPLTDSQRVKFTKEIKGLKVEITHCGQMKRKYRVCNVTRRPASHQTFPLTVECTVAQYFKDRHKLVLRYPHLPCLQVGQEQKHTYLPLEVCNIVAGQRCIGPTAFYKAQPVIEFVCEVLDFKSIEEQQKPLTDSQRVKFTKEIKGLKVEITHCGQMKRKYRVCNVTRRPASHQTFPLQTVECTVAQYFKDRHKLVLRYPHLPCLQVGQEQKHTYLPLEVCNIVAGQRCIK

Foldseek 3Di:
DWDKDDWFQLLCVLCVQVVHNHSVVPQAADDPVSQVSSFVQQAQFKKWFAQPPPCGDIWGFHGWDPFFQLPPWDPPVPIDGNQRCCCVPRVDRDPGSRYIWTQTDDVVVRDTHHSVGIIGDTDHTDD/DDWDKDDWFQVCVVLCVQQVHPDCVVPQAADDVVSQVSSFVQQAQFKKFFALPPPCRDIWHFHGWDPFFQLPDWDQDVHDTDGNQRCCCVVRVDRDPRSRYTFTQTDDVVVVDTHHRRGIIGDTDHTDDD

Organism: Homo sapiens (NCBI:txid9606)